Protein AF-A0A7S2EEP3-F1 (afdb_monomer_lite)

pLDDT: mean 74.34, std 22.09, range [25.89, 97.56]

Radius of gyration: 35.56 Å; chains: 1; bounding box: 100×50×82 Å

InterPro domains:
  IPR018965 Ubiquitin-activating enzyme E1, C-terminal [SM00985] (144-280)
  IPR019572 Ubiquitin-activating enzyme, SCCH domain [PF10585] (18-107)
  IPR035985 Ubiquitin-activating enzyme-like [SSF69572] (49-180)
  IPR038252 Ubiquitin-activating enzyme E1, C-terminal domain superfamily [G3DSA:3.10.290.60] (193-327)
  IPR042063 Ubiquitin-activating enzyme E1, SCCH domain [G3DSA:1.10.10.2660] (41-114)

Secondary structure (DSSP, 8-state):
---HHHHHHHHHTTS----------------------------HHHHHHHHHHHHHHHHHHTT-SS-------SS-TTS-HHHHHHHHHHHHHHHTTPPP--HHHHHHHHTTPPP--HHHHHHHHHHHHHHHHHHHTT--GGG--EEEEETTTTEEEEEPPPPPPPEE-GGG-EE-TT--EEEEPPS---B-TTS-B---BHHHHHHHHHHHHHTTS---EEEEEEETTEEEEEHHHHSS-HHHHTSBHHHHHHHHHHHTTHHHHHTT--------------------HHHHHHHHHHHH-SEEEEEEEEE-TTT--EEEPSPEEEE-

Sequence (328 aa):
KISVQDAVSALESNGSASSNGQEQLGSDENSDDPDNAAAADSTPNVLSEVMGRLNSAKKNCANHESLNVVEFEKDDESNGHVAFVSAASNLRALCYGIAPVDAMETRRVAGRIVPAMITTTAFVSALSCMELLKMLMGLPLRDHRNAFVNLALPFFAFTAPLPAEEMAGLNGQTYTLWDRIVVKEGKKGKTLDDGEVGGMTLKKFIKKVSRKAAGDGETPEISTVSYGPYMIYANFLHGDDDEILNRPVLDLVKEAITSGDDEMFELMGGDYGDEQGDDVGGAAAELTSEQIEEVNDLDRRSFLDLSVIVEDIETGEEFELPPVRLIK

Organism: NCBI:txid49249

Foldseek 3Di:
DCWVVNVVVVVVVVPDDDDDDDDDDDDDDDDDDDDDDDPDDPPPPVVVVVVVVVVVVVVVVVPDPDDDDDDDDLPDPRVCNLVVQLVVVQVVCVVVVHHRDDSVVSSCVVVVDDDDDVVVVVVVVVLVVVQVVCVVVVHDQQVDWDWDADVVVRDIDIDRDDDFDWFQAPPRDTDGLPDEAEDEWDPDQDQDPVRDRATDFQLNVQVVVQCSSQPVHDRFHWQFKAAVVFTQDGCVVCVPPPVRRGHHPLVSNLVSLQCVVVVVVVVPPDDDDDDDDDDDPDDDPDGDPVSVVVNVVSVVDQKGWMWIWTAGPVPRDIDTDHTYIYGD

Structure (mmCIF, N/CA/C/O backbone):
data_AF-A0A7S2EEP3-F1
#
_entry.id   AF-A0A7S2EEP3-F1
#
loop_
_atom_site.group_PDB
_atom_site.id
_atom_site.type_symbol
_atom_site.label_atom_id
_atom_site.label_alt_id
_atom_site.label_comp_id
_atom_site.label_asym_id
_atom_site.label_entity_id
_atom_site.label_seq_id
_atom_site.pdbx_PDB_ins_code
_atom_site.Cartn_x
_atom_site.Cartn_y
_atom_site.Cartn_z
_atom_site.occupancy
_atom_site.B_iso_or_equiv
_atom_site.auth_seq_id
_atom_site.auth_comp_id
_atom_site.auth_asym_id
_atom_site.auth_atom_id
_atom_site.pdbx_PDB_model_num
ATOM 1 N N . LYS A 1 1 ? 24.340 28.632 -17.096 1.00 36.84 1 LYS A N 1
ATOM 2 C CA . LYS A 1 1 ? 23.948 27.653 -18.136 1.00 36.84 1 LYS A CA 1
ATOM 3 C C . LYS A 1 1 ? 25.073 27.589 -19.158 1.00 36.84 1 LYS A C 1
ATOM 5 O O . LYS A 1 1 ? 25.099 28.415 -20.055 1.00 36.84 1 LYS A O 1
ATOM 10 N N . ILE A 1 2 ? 26.041 26.703 -18.942 1.00 36.41 2 ILE A N 1
ATOM 11 C CA . ILE A 1 2 ? 26.993 26.310 -19.986 1.00 36.41 2 ILE A CA 1
ATOM 12 C C . ILE A 1 2 ? 26.372 25.057 -20.589 1.00 36.41 2 ILE A C 1
ATOM 14 O O . ILE A 1 2 ? 26.011 24.149 -19.839 1.00 36.41 2 ILE A O 1
ATOM 18 N N . SER A 1 3 ? 26.111 25.073 -21.893 1.00 33.41 3 SER A N 1
ATOM 19 C CA . SER A 1 3 ? 25.502 23.933 -22.570 1.00 33.41 3 SER A CA 1
ATOM 20 C C . SER A 1 3 ? 26.518 22.796 -22.615 1.00 33.41 3 SER A C 1
ATOM 22 O O . SER A 1 3 ? 27.704 23.037 -22.828 1.00 33.41 3 SER A O 1
ATOM 24 N N . VAL A 1 4 ? 26.076 21.550 -22.446 1.00 45.91 4 VAL A N 1
ATOM 25 C CA . VAL A 1 4 ? 26.937 20.359 -22.586 1.00 45.91 4 VAL A CA 1
ATOM 26 C C . VAL A 1 4 ? 27.619 20.333 -23.969 1.00 45.91 4 VAL A C 1
ATOM 28 O O . VAL A 1 4 ? 28.747 19.859 -24.096 1.00 45.91 4 VAL A O 1
ATOM 31 N N . GLN A 1 5 ? 27.005 20.963 -24.978 1.00 37.47 5 GLN A N 1
ATOM 32 C CA . GLN A 1 5 ? 27.589 21.186 -26.305 1.00 37.47 5 GLN A CA 1
ATOM 33 C C . GLN A 1 5 ? 28.901 21.991 -26.279 1.00 37.47 5 GLN A C 1
ATOM 35 O O . GLN A 1 5 ? 29.809 21.714 -27.065 1.00 37.47 5 GLN A O 1
ATOM 40 N N . ASP A 1 6 ? 29.028 22.955 -25.363 1.00 38.12 6 ASP A N 1
ATOM 41 C CA . ASP A 1 6 ? 30.211 23.816 -25.252 1.00 38.12 6 ASP A CA 1
ATOM 42 C C . ASP A 1 6 ? 31.394 23.045 -24.643 1.00 38.12 6 ASP A C 1
ATOM 44 O O . ASP A 1 6 ? 32.549 23.272 -25.004 1.00 38.12 6 ASP A O 1
ATOM 48 N N . ALA A 1 7 ? 31.108 22.073 -23.768 1.00 42.12 7 ALA A N 1
ATOM 49 C CA . ALA A 1 7 ? 32.118 21.200 -23.175 1.00 42.12 7 ALA A CA 1
ATOM 50 C C . ALA A 1 7 ? 32.630 20.140 -24.167 1.00 42.12 7 ALA A C 1
ATOM 52 O O . ALA A 1 7 ? 33.825 19.850 -24.186 1.00 42.12 7 ALA A O 1
ATOM 53 N N . VAL A 1 8 ? 31.753 19.598 -25.023 1.00 46.50 8 VAL A N 1
ATOM 54 C CA . VAL A 1 8 ? 32.134 18.632 -26.072 1.00 46.50 8 VAL A CA 1
ATOM 55 C C . VAL A 1 8 ? 32.963 19.309 -27.170 1.00 46.50 8 VAL A C 1
ATOM 57 O O . VAL A 1 8 ? 33.997 18.782 -27.575 1.00 46.50 8 VAL A O 1
ATOM 60 N N . SER A 1 9 ? 32.594 20.530 -27.569 1.00 38.78 9 SER A N 1
ATOM 61 C CA . SER A 1 9 ? 33.329 21.298 -28.586 1.00 38.78 9 SER A CA 1
ATOM 62 C C . SER A 1 9 ? 34.760 21.651 -28.148 1.00 38.78 9 SER A C 1
ATOM 64 O O . SER A 1 9 ? 35.675 21.692 -28.969 1.00 38.78 9 SER A O 1
ATOM 66 N N . ALA A 1 10 ? 34.980 21.854 -26.844 1.00 41.28 10 ALA A N 1
ATOM 67 C CA . ALA A 1 10 ? 36.305 22.111 -26.276 1.00 41.28 10 ALA A CA 1
ATOM 68 C C . ALA A 1 10 ? 37.203 20.857 -26.209 1.00 41.28 10 ALA A C 1
ATOM 70 O O . ALA A 1 10 ? 38.427 20.972 -26.129 1.00 41.28 10 ALA A O 1
ATOM 71 N N . LEU A 1 11 ? 36.610 19.658 -26.237 1.00 40.84 11 LEU A N 1
ATOM 72 C CA . LEU A 1 11 ? 37.341 18.388 -26.275 1.00 40.84 11 LEU A CA 1
ATOM 73 C C . LEU A 1 11 ? 37.774 18.028 -27.703 1.00 40.84 11 LEU A C 1
ATOM 75 O O . LEU A 1 11 ? 38.893 17.555 -27.894 1.00 40.84 11 LEU A O 1
ATOM 79 N N . GLU A 1 12 ? 36.946 18.314 -28.710 1.00 39.66 12 GLU A N 1
ATOM 80 C CA . GLU A 1 12 ? 37.267 18.032 -30.117 1.00 39.66 12 GLU A CA 1
ATOM 81 C C . GLU A 1 12 ? 38.360 18.958 -30.680 1.00 39.66 12 GLU A C 1
ATOM 83 O O . GLU A 1 12 ? 39.189 18.518 -31.479 1.00 39.66 12 GLU A O 1
ATOM 88 N N . SER A 1 13 ? 38.455 20.209 -30.207 1.00 38.22 13 SER A N 1
ATOM 89 C CA . SER A 1 13 ? 39.483 21.160 -30.665 1.00 38.22 13 SER A CA 1
ATOM 90 C C . SER A 1 13 ? 40.917 20.799 -30.254 1.00 38.22 13 SER A C 1
ATOM 92 O O . SER A 1 13 ? 41.865 21.326 -30.831 1.00 38.22 13 SER A O 1
ATOM 94 N N . ASN A 1 14 ? 41.098 19.902 -29.278 1.00 39.97 14 ASN A N 1
ATOM 95 C CA . ASN A 1 14 ? 42.419 19.454 -28.819 1.00 39.97 14 ASN A CA 1
ATOM 96 C C . ASN A 1 14 ? 42.915 18.174 -29.518 1.00 39.97 14 ASN A C 1
ATOM 98 O O . ASN A 1 14 ? 44.052 17.765 -29.290 1.00 39.97 14 ASN A O 1
ATOM 102 N N . GLY A 1 15 ? 42.097 17.540 -30.369 1.00 32.62 15 GLY A N 1
ATOM 103 C CA . GLY A 1 15 ? 42.431 16.276 -31.040 1.00 32.62 15 GLY A CA 1
ATOM 104 C C . GLY A 1 15 ? 43.166 16.409 -32.380 1.00 32.62 15 GLY A C 1
ATOM 105 O O . GLY A 1 15 ? 43.566 15.402 -32.960 1.00 32.62 15 GLY A O 1
ATOM 106 N N . SER A 1 16 ? 43.357 17.623 -32.900 1.00 33.62 16 SER A N 1
ATOM 107 C CA . SER A 1 16 ? 43.871 17.853 -34.256 1.00 33.62 16 SER A CA 1
ATOM 108 C C . SER A 1 16 ? 45.272 18.472 -34.268 1.00 33.62 16 SER A C 1
ATOM 110 O O . SER A 1 16 ? 45.442 19.615 -34.687 1.00 33.62 16 SER A O 1
ATOM 112 N N . ALA A 1 17 ? 46.295 17.733 -33.831 1.00 30.25 17 ALA A N 1
ATOM 113 C CA . ALA A 1 17 ? 47.683 18.053 -34.172 1.00 30.25 17 ALA A CA 1
ATOM 114 C C . ALA A 1 17 ? 48.600 16.821 -34.085 1.00 30.25 17 ALA A C 1
ATOM 116 O O . ALA A 1 17 ? 49.075 16.463 -33.013 1.00 30.25 17 ALA A O 1
ATOM 117 N N . SER A 1 18 ? 48.883 16.240 -35.257 1.00 28.84 18 SER A N 1
ATOM 118 C CA . SER A 1 18 ? 50.165 15.644 -35.682 1.00 28.84 18 SER A CA 1
ATOM 119 C C . SER A 1 18 ? 50.034 14.227 -36.253 1.00 28.84 18 SER A C 1
ATOM 121 O O . SER A 1 18 ? 50.146 13.223 -35.555 1.00 28.84 18 SER A O 1
ATOM 123 N N . SER A 1 19 ? 49.862 14.155 -37.572 1.00 29.41 19 SER A N 1
ATOM 124 C CA . SER A 1 19 ? 50.231 12.992 -38.379 1.00 29.41 19 SER A CA 1
ATOM 125 C C . SER A 1 19 ? 50.941 13.494 -39.635 1.00 29.41 19 SER A C 1
ATOM 127 O O . SER A 1 19 ? 50.301 14.140 -40.462 1.00 29.41 19 SER A O 1
ATOM 129 N N . ASN A 1 20 ? 52.249 13.244 -39.756 1.00 28.77 20 ASN A N 1
ATOM 130 C CA . ASN A 1 20 ? 52.931 12.983 -41.032 1.00 28.77 20 ASN A CA 1
ATOM 131 C C . ASN A 1 20 ? 54.408 12.608 -40.814 1.00 28.77 20 ASN A C 1
ATOM 133 O O . ASN A 1 20 ? 55.163 13.379 -40.227 1.00 28.77 20 ASN A O 1
ATOM 137 N N . GLY A 1 21 ? 54.811 11.450 -41.352 1.00 27.72 21 GLY A N 1
ATOM 138 C CA . GLY A 1 21 ? 56.206 11.002 -41.450 1.00 27.72 21 GLY A CA 1
ATOM 139 C C . GLY A 1 21 ? 56.352 9.505 -41.773 1.00 27.72 21 GLY A C 1
ATOM 140 O O . GLY A 1 21 ? 56.471 8.699 -40.859 1.00 27.72 21 GLY A O 1
ATOM 141 N N . GLN A 1 22 ? 56.331 9.148 -43.066 1.00 27.80 22 GLN A N 1
ATOM 142 C CA . GLN A 1 22 ? 56.888 7.904 -43.657 1.00 27.80 22 GLN A CA 1
ATOM 143 C C . GLN A 1 22 ? 58.420 7.828 -43.371 1.00 27.80 22 GLN A C 1
ATOM 145 O O . GLN A 1 22 ? 59.006 8.874 -43.117 1.00 27.80 22 GLN A O 1
ATOM 150 N N . GLU A 1 23 ? 59.203 6.737 -43.414 1.00 27.55 23 GLU A N 1
ATOM 151 C CA . GLU A 1 23 ? 59.146 5.398 -44.029 1.00 27.55 23 GLU A CA 1
ATOM 152 C C . GLU A 1 23 ? 60.369 4.548 -43.550 1.00 27.55 23 GLU A C 1
ATOM 154 O O . GLU A 1 23 ? 61.329 5.115 -43.035 1.00 27.55 23 GLU A O 1
ATOM 159 N N . GLN A 1 24 ? 60.362 3.240 -43.875 1.00 26.75 24 GLN A N 1
ATOM 160 C CA . GLN A 1 24 ? 61.488 2.291 -44.108 1.00 26.75 24 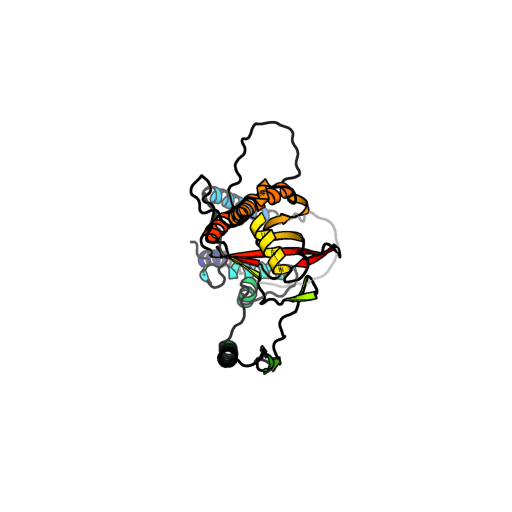GLN A CA 1
ATOM 161 C C . GLN A 1 24 ? 61.873 1.196 -43.081 1.00 26.75 24 GLN A C 1
ATOM 163 O O . GLN A 1 24 ? 62.138 1.428 -41.907 1.00 26.75 24 GLN A O 1
ATOM 168 N N . LEU A 1 25 ? 61.924 -0.030 -43.634 1.00 28.94 25 LEU A N 1
ATOM 169 C CA . LEU A 1 25 ? 62.315 -1.330 -43.073 1.00 28.94 25 LEU A CA 1
ATOM 170 C C . LEU A 1 25 ? 63.845 -1.516 -42.983 1.00 28.94 25 LEU A C 1
ATOM 172 O O . LEU A 1 25 ? 64.571 -1.056 -43.861 1.00 28.94 25 LEU A O 1
ATOM 176 N N . GLY A 1 26 ? 64.289 -2.365 -42.047 1.00 25.89 26 GLY A N 1
ATOM 177 C CA . GLY A 1 26 ? 65.579 -3.069 -42.089 1.00 25.89 26 GLY A CA 1
ATOM 178 C C . GLY A 1 26 ? 65.686 -4.138 -40.990 1.00 25.89 26 GLY A C 1
ATOM 179 O O . GLY A 1 26 ? 65.378 -3.854 -39.837 1.00 25.89 26 GLY A O 1
ATOM 180 N N . SER A 1 27 ? 66.061 -5.363 -41.364 1.00 29.64 27 SER A N 1
ATOM 181 C CA . SER A 1 27 ? 66.281 -6.543 -40.511 1.00 29.64 27 SER A CA 1
ATOM 182 C C . SER A 1 27 ? 67.705 -6.595 -39.936 1.00 29.64 27 SER A C 1
ATOM 184 O O . SER A 1 27 ? 68.611 -6.049 -40.559 1.00 29.64 27 SER A O 1
ATOM 186 N N . ASP A 1 28 ? 67.899 -7.252 -38.782 1.00 27.91 28 ASP A N 1
ATOM 187 C CA . ASP A 1 28 ? 68.876 -8.345 -38.546 1.00 27.91 28 ASP A CA 1
ATOM 188 C C . ASP A 1 28 ? 69.123 -8.617 -37.042 1.00 27.91 28 ASP A C 1
ATOM 190 O O . ASP A 1 28 ? 68.783 -7.822 -36.168 1.00 27.91 28 ASP A O 1
ATOM 194 N N . GLU A 1 29 ? 69.630 -9.820 -36.767 1.00 29.80 29 GLU A N 1
ATOM 195 C CA . GLU A 1 29 ? 69.597 -10.574 -35.510 1.00 29.80 29 GLU A CA 1
ATOM 196 C C . GLU A 1 29 ? 70.736 -10.277 -34.496 1.00 29.80 29 GLU A C 1
ATOM 198 O O . GLU A 1 29 ? 71.878 -10.036 -34.871 1.00 29.80 29 GLU A O 1
ATOM 203 N N . ASN A 1 30 ? 70.404 -10.520 -33.217 1.00 29.09 30 ASN A N 1
ATOM 204 C CA . ASN A 1 30 ? 71.187 -11.148 -32.129 1.00 29.09 30 ASN A CA 1
ATOM 205 C C . ASN A 1 30 ? 72.210 -10.390 -31.232 1.00 29.09 30 ASN A C 1
ATOM 207 O O . ASN A 1 30 ? 73.052 -9.617 -31.675 1.00 29.09 30 ASN A O 1
ATOM 211 N N . SER A 1 31 ? 72.168 -10.842 -29.963 1.00 31.66 31 SER A N 1
ATOM 212 C CA . SER A 1 31 ? 73.178 -10.933 -28.882 1.00 31.66 31 SER A CA 1
ATOM 213 C C . SER A 1 31 ? 73.494 -9.762 -27.918 1.00 31.66 31 SER A C 1
ATOM 215 O O . SER A 1 31 ? 73.957 -8.702 -28.322 1.00 31.66 31 SER A O 1
ATOM 217 N N . ASP A 1 32 ? 73.348 -10.122 -26.630 1.00 32.41 32 ASP A N 1
ATOM 218 C CA . ASP A 1 32 ? 74.1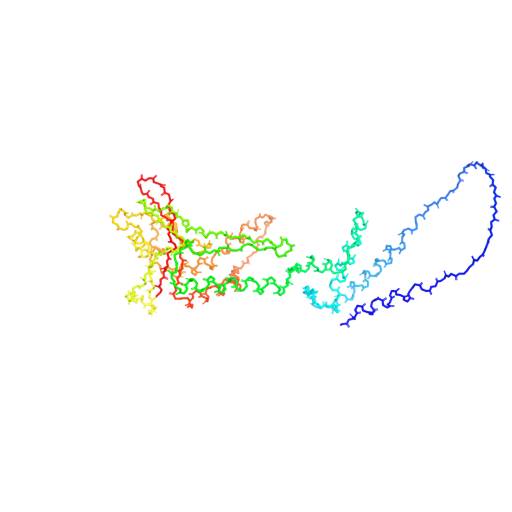36 -9.786 -25.425 1.00 32.41 32 ASP A CA 1
ATOM 219 C C . ASP A 1 32 ? 73.872 -8.480 -24.624 1.00 32.41 32 ASP A C 1
ATOM 221 O O . ASP A 1 32 ? 74.183 -7.369 -25.043 1.00 32.41 32 ASP A O 1
ATOM 225 N N . ASP A 1 33 ? 73.352 -8.675 -23.398 1.00 35.94 33 ASP A N 1
ATOM 226 C CA . ASP A 1 33 ? 73.348 -7.775 -22.215 1.00 35.94 33 ASP A CA 1
ATOM 227 C C . ASP A 1 33 ? 74.790 -7.399 -21.759 1.00 35.94 33 ASP A C 1
ATOM 229 O O . ASP A 1 33 ? 75.711 -8.128 -22.146 1.00 35.94 33 ASP A O 1
ATOM 233 N N . PRO A 1 34 ? 75.059 -6.389 -20.876 1.00 50.31 34 PRO A N 1
ATOM 234 C CA . PRO A 1 34 ? 74.168 -5.791 -19.858 1.00 50.31 34 PRO A CA 1
ATOM 235 C C . PRO A 1 34 ? 74.283 -4.250 -19.620 1.00 50.31 34 PRO A C 1
ATOM 237 O O . PRO A 1 34 ? 75.168 -3.563 -20.125 1.00 50.31 34 PRO A O 1
ATOM 240 N N . ASP A 1 35 ? 73.401 -3.752 -18.740 1.00 36.50 35 ASP A N 1
ATOM 241 C CA . ASP A 1 35 ? 73.495 -2.546 -17.889 1.00 36.50 35 ASP A CA 1
ATOM 242 C C . ASP A 1 35 ? 73.649 -1.151 -18.536 1.00 36.50 35 ASP A C 1
ATOM 244 O O . ASP A 1 35 ? 74.761 -0.678 -18.763 1.00 36.50 35 ASP A O 1
ATOM 248 N N . ASN A 1 36 ? 72.544 -0.382 -18.610 1.00 31.58 36 ASN A N 1
ATOM 249 C CA . ASN A 1 36 ? 72.567 1.035 -18.202 1.00 31.58 36 ASN A CA 1
ATOM 250 C C . ASN A 1 36 ? 71.170 1.655 -17.951 1.00 31.58 36 ASN A C 1
ATOM 252 O O . ASN A 1 36 ? 70.333 1.727 -18.843 1.00 31.58 36 ASN A O 1
ATOM 256 N N . ALA A 1 37 ? 71.002 2.178 -16.735 1.00 32.34 37 ALA A N 1
ATOM 257 C CA . ALA A 1 37 ? 70.259 3.379 -16.337 1.00 32.34 37 ALA A CA 1
ATOM 258 C C . ALA A 1 37 ? 68.798 3.642 -16.792 1.00 32.34 37 ALA A C 1
ATOM 260 O O . ALA A 1 37 ? 68.502 3.998 -17.926 1.00 32.34 37 ALA A O 1
ATOM 261 N N . ALA A 1 38 ? 67.950 3.749 -15.759 1.00 33.75 38 ALA A N 1
ATOM 262 C CA . ALA A 1 38 ? 66.911 4.775 -15.597 1.00 33.75 38 ALA A CA 1
ATOM 263 C C . ALA A 1 38 ? 65.654 4.697 -16.487 1.00 33.75 38 ALA A C 1
ATOM 265 O O . ALA A 1 38 ? 65.352 5.605 -17.257 1.00 33.75 38 ALA A O 1
ATOM 266 N N . ALA A 1 39 ? 64.806 3.699 -16.228 1.00 37.03 39 ALA A N 1
ATOM 267 C CA . ALA A 1 39 ? 63.368 3.820 -16.470 1.00 37.03 39 ALA A CA 1
ATOM 268 C C . ALA A 1 39 ? 62.720 4.655 -15.342 1.00 37.03 39 ALA A C 1
ATOM 270 O O . ALA A 1 39 ? 62.083 4.127 -14.433 1.00 37.03 39 ALA A O 1
ATOM 271 N N . ALA A 1 40 ? 62.946 5.971 -15.365 1.00 36.47 40 ALA A N 1
ATOM 272 C CA . ALA A 1 40 ? 62.256 6.917 -14.494 1.00 36.47 40 ALA A CA 1
ATOM 273 C C . ALA A 1 40 ? 60.884 7.259 -15.097 1.00 36.47 40 ALA A C 1
ATOM 275 O O . ALA A 1 40 ? 60.764 8.077 -16.004 1.00 36.47 40 ALA A O 1
ATOM 276 N N . ASP A 1 41 ? 59.876 6.542 -14.612 1.00 47.66 41 ASP A N 1
ATOM 277 C CA . ASP A 1 41 ? 58.556 7.048 -14.232 1.00 47.66 41 ASP A CA 1
ATOM 278 C C . ASP A 1 41 ? 58.093 8.366 -14.900 1.00 47.66 41 ASP A C 1
ATOM 280 O O . ASP A 1 41 ? 58.367 9.473 -14.435 1.00 47.66 41 ASP A O 1
ATOM 284 N N . SER A 1 42 ? 57.341 8.242 -15.997 1.00 50.06 42 SER A N 1
ATOM 285 C CA . SER A 1 42 ? 56.669 9.352 -16.693 1.00 50.06 42 SER A CA 1
ATOM 286 C C . SER A 1 42 ? 55.205 9.531 -16.256 1.00 50.06 42 SER A C 1
ATOM 288 O O . SER A 1 42 ? 54.383 10.071 -16.995 1.00 50.06 42 SER A O 1
ATOM 290 N N . THR A 1 43 ? 54.872 9.157 -15.015 1.00 56.66 43 THR A N 1
ATOM 291 C CA . THR A 1 43 ? 53.570 9.447 -14.389 1.00 56.66 43 THR A CA 1
ATOM 292 C C . THR A 1 43 ? 53.423 10.778 -13.605 1.00 56.66 43 THR A C 1
ATOM 294 O O . THR A 1 43 ? 52.307 11.045 -13.148 1.00 56.66 43 THR A O 1
ATOM 297 N N . PRO A 1 44 ? 54.412 11.700 -13.470 1.00 55.09 44 PRO A N 1
ATOM 298 C CA . PRO A 1 44 ? 54.221 12.903 -12.647 1.00 55.09 44 PRO A CA 1
ATOM 299 C C . PRO A 1 44 ? 53.424 14.026 -13.341 1.00 55.09 44 PRO A C 1
ATOM 301 O O . PRO A 1 44 ? 53.018 14.992 -12.689 1.00 55.09 44 PRO A O 1
ATOM 304 N N . ASN A 1 45 ? 53.170 13.928 -14.652 1.00 65.19 45 ASN A N 1
ATOM 305 C CA . ASN A 1 45 ? 52.590 15.042 -15.415 1.00 65.19 45 ASN A CA 1
ATOM 306 C C . ASN A 1 45 ? 51.052 15.072 -15.371 1.00 65.19 45 ASN A C 1
ATOM 308 O O . ASN A 1 45 ? 50.451 16.133 -15.238 1.00 65.19 45 ASN A O 1
ATOM 312 N N . VAL A 1 46 ? 50.397 13.907 -15.381 1.00 74.50 46 VAL A N 1
ATOM 313 C CA . VAL A 1 46 ? 48.925 13.838 -15.318 1.00 74.50 46 VAL A CA 1
ATOM 314 C C . VAL A 1 46 ? 48.427 14.245 -13.931 1.00 74.50 46 VAL A C 1
ATOM 316 O O . VAL A 1 46 ? 47.454 14.983 -13.801 1.00 74.50 46 VAL A O 1
ATOM 319 N N . LEU A 1 47 ? 49.120 13.807 -12.877 1.00 76.69 47 LEU A N 1
ATOM 320 C CA . LEU A 1 47 ? 48.709 14.063 -11.497 1.00 76.69 47 LEU A CA 1
ATOM 321 C C . LEU A 1 47 ? 48.890 15.538 -11.111 1.00 76.69 47 LEU A C 1
ATOM 323 O O . LEU A 1 47 ? 48.018 16.114 -10.459 1.00 76.69 47 LEU A O 1
ATOM 327 N N . SER A 1 48 ? 49.975 16.173 -11.564 1.00 80.50 48 SER A N 1
ATOM 328 C CA . SER A 1 48 ? 50.199 17.610 -11.364 1.00 80.50 48 SER A CA 1
ATOM 329 C C . SER A 1 48 ? 49.223 18.471 -12.173 1.00 80.50 48 SER A C 1
ATOM 331 O O . SER A 1 48 ? 48.722 19.469 -11.652 1.00 80.50 48 SER A O 1
ATOM 333 N N . GLU A 1 49 ? 48.861 18.058 -13.390 1.00 80.44 49 GLU A N 1
ATOM 334 C CA . GLU A 1 49 ? 47.845 18.739 -14.194 1.00 80.44 49 GLU A CA 1
ATOM 335 C C . GLU A 1 49 ? 46.441 18.630 -13.576 1.00 80.44 49 GLU A C 1
ATOM 337 O O . GLU A 1 49 ? 45.736 19.635 -13.444 1.00 80.44 49 GLU A O 1
ATOM 342 N N . VAL A 1 50 ? 46.045 17.437 -13.120 1.00 80.38 50 VAL A N 1
ATOM 343 C CA . VAL A 1 50 ? 44.761 17.214 -12.434 1.00 80.38 50 VAL A CA 1
ATOM 344 C C . VAL A 1 50 ? 44.697 18.008 -11.128 1.00 80.38 50 VAL A C 1
ATOM 346 O O . VAL A 1 50 ? 43.696 18.678 -10.868 1.00 80.38 50 VAL A O 1
ATOM 349 N N . MET A 1 51 ? 45.779 18.021 -10.344 1.00 80.00 51 MET A N 1
ATOM 350 C CA . MET A 1 51 ? 45.894 18.854 -9.141 1.00 80.00 51 MET A CA 1
ATOM 351 C C . MET A 1 51 ? 45.799 20.350 -9.464 1.00 80.00 51 MET A C 1
ATOM 353 O O . MET A 1 51 ? 45.162 21.101 -8.724 1.00 80.00 51 MET A O 1
ATOM 357 N N . GLY A 1 52 ? 46.382 20.800 -10.578 1.00 84.88 52 GLY A N 1
ATOM 358 C CA . GLY A 1 52 ? 46.255 22.178 -11.055 1.00 84.88 52 GLY A CA 1
ATOM 359 C C . GLY A 1 52 ? 44.806 22.560 -11.366 1.00 84.88 52 GLY A C 1
ATOM 360 O O . GLY A 1 52 ? 44.338 23.615 -10.932 1.00 84.88 52 GLY A O 1
ATOM 361 N N . ARG A 1 53 ? 44.070 21.673 -12.048 1.00 82.38 53 ARG A N 1
ATOM 362 C CA . ARG A 1 53 ? 42.650 21.860 -12.396 1.00 82.38 53 ARG A CA 1
ATOM 363 C C . ARG A 1 53 ? 41.718 21.790 -11.177 1.00 82.38 53 ARG A C 1
ATOM 365 O O . ARG A 1 53 ? 40.759 22.551 -11.092 1.00 82.38 53 ARG A O 1
ATOM 372 N N . LEU A 1 54 ? 42.011 20.929 -10.202 1.00 76.94 54 LEU A N 1
ATOM 373 C CA . LEU A 1 54 ? 41.258 20.847 -8.943 1.00 76.94 54 LEU A CA 1
ATOM 374 C C . LEU A 1 54 ? 41.439 22.102 -8.085 1.00 76.94 54 LEU A C 1
ATOM 376 O O . LEU A 1 54 ? 40.474 22.639 -7.542 1.00 76.94 54 LEU A O 1
ATOM 380 N N . ASN A 1 55 ? 42.669 22.609 -7.991 1.00 80.94 55 ASN A N 1
ATOM 381 C CA . ASN A 1 55 ? 42.961 23.811 -7.215 1.00 80.94 55 ASN A CA 1
ATOM 382 C C . ASN A 1 55 ? 42.366 25.079 -7.843 1.00 80.94 55 ASN A C 1
ATOM 384 O O . ASN A 1 55 ? 41.967 25.989 -7.112 1.00 80.94 55 ASN A O 1
ATOM 388 N N . SER A 1 56 ? 42.270 25.154 -9.174 1.00 76.62 56 SER A N 1
ATOM 389 C CA . SER A 1 56 ? 41.554 26.243 -9.846 1.00 76.62 56 SER A CA 1
ATOM 390 C C . SER A 1 56 ? 40.036 26.129 -9.666 1.00 76.62 56 SER A C 1
ATOM 392 O O . SER A 1 56 ? 39.394 27.136 -9.372 1.00 76.62 56 SER A O 1
ATOM 394 N N . ALA A 1 57 ? 39.467 24.919 -9.717 1.00 73.38 57 ALA A N 1
ATOM 395 C CA . ALA A 1 57 ? 38.053 24.688 -9.410 1.00 73.38 57 ALA A CA 1
ATOM 396 C C . ALA A 1 57 ? 37.700 25.084 -7.964 1.00 73.38 57 ALA A C 1
ATOM 398 O O . ALA A 1 57 ? 36.723 25.797 -7.751 1.00 73.38 57 ALA A O 1
ATOM 399 N N . LYS A 1 58 ? 38.542 24.738 -6.977 1.00 72.44 58 LYS A N 1
ATOM 400 C CA . LYS A 1 58 ? 38.362 25.126 -5.564 1.00 72.44 58 LYS A CA 1
ATOM 401 C C . LYS A 1 58 ? 38.282 26.644 -5.372 1.00 72.44 58 LYS A C 1
ATOM 403 O O . LYS A 1 58 ? 37.455 27.120 -4.600 1.00 72.44 58 LYS A O 1
ATOM 408 N N . LYS A 1 59 ? 39.119 27.408 -6.083 1.00 71.81 59 LYS A N 1
ATOM 409 C CA . LYS A 1 59 ? 39.092 28.881 -6.046 1.00 71.81 59 LYS A CA 1
ATOM 410 C C . LYS A 1 59 ? 37.823 29.457 -6.679 1.00 71.81 59 LYS A C 1
ATOM 412 O O . LYS A 1 59 ? 37.321 30.463 -6.196 1.00 71.81 59 LYS A O 1
ATOM 417 N N . ASN A 1 60 ? 37.292 28.810 -7.715 1.00 65.06 60 ASN A N 1
ATOM 418 C CA . ASN A 1 60 ? 36.071 29.246 -8.397 1.00 65.06 60 ASN A CA 1
ATOM 419 C C . ASN A 1 60 ? 34.794 28.886 -7.616 1.00 65.06 60 ASN A C 1
ATOM 421 O O . ASN A 1 60 ? 33.827 29.642 -7.657 1.00 65.06 60 ASN A O 1
ATOM 425 N N . CYS A 1 61 ? 34.799 27.783 -6.859 1.00 59.25 61 CYS A N 1
ATOM 426 C CA . CYS A 1 61 ? 33.682 27.394 -5.991 1.00 59.25 61 CYS A CA 1
ATOM 427 C C . CYS A 1 61 ? 33.565 28.260 -4.725 1.00 59.25 61 CYS A C 1
ATOM 429 O O . CYS A 1 61 ? 32.487 28.330 -4.148 1.00 59.25 61 CYS A O 1
ATOM 431 N N . ALA A 1 62 ? 34.636 28.949 -4.310 1.00 63.03 62 ALA A N 1
ATOM 432 C CA . ALA A 1 62 ? 34.625 29.836 -3.141 1.00 63.03 62 ALA A CA 1
ATOM 433 C C . ALA A 1 62 ? 33.730 31.084 -3.311 1.00 63.03 62 ALA A C 1
ATOM 435 O O . ALA A 1 62 ? 33.396 31.724 -2.321 1.00 63.03 62 ALA A O 1
ATOM 436 N N . ASN A 1 63 ? 33.330 31.413 -4.547 1.00 61.81 63 ASN A N 1
ATOM 437 C CA . ASN A 1 63 ? 32.473 32.560 -4.868 1.00 61.81 63 ASN A CA 1
ATOM 438 C C . ASN A 1 63 ? 30.993 32.181 -5.097 1.00 61.81 63 ASN A C 1
ATOM 440 O O . ASN A 1 63 ? 30.204 33.038 -5.489 1.00 61.81 63 ASN A O 1
ATOM 444 N N . HIS A 1 64 ? 30.610 30.914 -4.901 1.00 59.44 64 HIS A N 1
ATOM 445 C CA . HIS A 1 64 ? 29.221 30.456 -4.997 1.00 59.44 64 HIS A CA 1
ATOM 446 C C . HIS A 1 64 ? 28.684 30.152 -3.591 1.00 59.44 64 HIS A C 1
ATOM 448 O O . HIS A 1 64 ? 28.978 29.105 -3.026 1.00 59.44 64 HIS A O 1
ATOM 454 N N . GLU A 1 65 ? 27.885 31.069 -3.036 1.00 64.06 65 GLU A N 1
ATOM 455 C CA . GLU A 1 65 ? 27.303 30.957 -1.683 1.00 64.06 65 GLU A CA 1
ATOM 456 C C . GLU A 1 65 ? 26.244 29.845 -1.552 1.00 64.06 65 GLU A C 1
ATOM 458 O O . GLU A 1 65 ? 25.859 29.484 -0.446 1.00 64.06 65 GLU A O 1
ATOM 463 N N . SER A 1 66 ? 25.785 29.265 -2.665 1.00 70.69 66 SER A N 1
ATOM 464 C CA . SER A 1 66 ? 24.871 28.120 -2.662 1.00 70.69 66 SER A CA 1
ATOM 465 C C . SER A 1 66 ? 25.180 27.157 -3.808 1.00 70.69 66 SER A C 1
ATOM 467 O O . SER A 1 66 ? 25.375 27.556 -4.961 1.00 70.69 66 SER A O 1
ATOM 469 N N . LEU A 1 67 ? 25.240 25.866 -3.480 1.00 79.94 67 LEU A N 1
ATOM 470 C CA . LEU A 1 67 ? 25.251 24.790 -4.463 1.00 79.94 67 LEU A CA 1
ATOM 471 C C . LEU A 1 67 ? 23.824 24.589 -4.967 1.00 79.94 67 LEU A C 1
ATOM 473 O O . LEU A 1 67 ? 22.895 24.479 -4.172 1.00 79.94 67 LEU A O 1
ATOM 477 N N . ASN A 1 68 ? 23.654 24.521 -6.286 1.00 80.31 68 ASN A N 1
ATOM 478 C CA . ASN A 1 68 ? 22.374 24.129 -6.855 1.00 80.31 68 ASN A CA 1
ATOM 479 C C . ASN A 1 68 ? 22.285 22.601 -6.855 1.00 80.31 68 ASN A C 1
ATOM 481 O O . ASN A 1 68 ? 23.072 21.941 -7.540 1.00 80.31 68 ASN A O 1
ATOM 485 N N . VAL A 1 69 ? 21.354 22.053 -6.078 1.00 86.94 69 VAL A N 1
ATOM 486 C CA . VAL A 1 69 ? 21.077 20.617 -6.079 1.00 86.94 69 VAL A CA 1
ATOM 487 C C . VAL A 1 69 ? 20.496 20.256 -7.441 1.00 86.94 69 VAL A C 1
ATOM 489 O O . VAL A 1 69 ? 19.493 20.814 -7.878 1.00 86.94 69 VAL A O 1
ATOM 492 N N . VAL A 1 70 ? 21.164 19.343 -8.142 1.00 88.06 70 VAL A N 1
ATOM 493 C CA . VAL A 1 70 ? 20.670 18.831 -9.419 1.00 88.06 70 VAL A CA 1
ATOM 494 C C . VAL A 1 70 ? 19.626 17.763 -9.128 1.00 88.06 70 VAL A C 1
ATOM 496 O O . VAL A 1 70 ? 19.954 16.695 -8.613 1.00 88.06 70 VAL A O 1
ATOM 499 N N . GLU A 1 71 ? 18.376 18.042 -9.481 1.00 89.50 71 GLU A N 1
ATOM 500 C CA . GLU A 1 71 ? 17.312 17.042 -9.477 1.00 89.50 71 GLU A CA 1
ATOM 501 C C . GLU A 1 71 ? 17.383 16.204 -10.753 1.00 89.50 71 GLU A C 1
ATOM 503 O O . GLU A 1 71 ? 17.442 16.723 -11.871 1.00 89.50 71 GLU A O 1
ATOM 508 N N . PHE A 1 72 ? 17.407 14.884 -10.591 1.00 90.25 72 PHE A N 1
ATOM 509 C CA . PHE A 1 72 ? 17.527 13.971 -11.717 1.00 90.25 72 PHE A CA 1
ATOM 510 C C . PHE A 1 72 ? 16.242 13.949 -12.556 1.00 90.25 72 PHE A C 1
ATOM 512 O O . PHE A 1 72 ? 15.272 13.283 -12.211 1.00 90.25 72 PHE A O 1
ATOM 519 N N . GLU A 1 73 ? 16.277 14.627 -13.702 1.00 91.56 73 GLU A N 1
ATOM 520 C CA . GLU A 1 73 ? 15.280 14.485 -14.766 1.00 91.56 73 GLU A CA 1
ATOM 521 C C . GLU A 1 73 ? 15.800 13.576 -15.894 1.00 91.56 73 GLU A C 1
ATOM 523 O O . GLU A 1 73 ? 16.853 13.836 -16.482 1.00 91.56 73 GLU A O 1
ATOM 528 N N . LYS A 1 74 ? 15.056 12.505 -16.184 1.00 87.88 74 LYS A N 1
ATOM 529 C CA . LYS A 1 74 ? 15.390 11.446 -17.155 1.00 87.88 74 LYS A CA 1
ATOM 530 C C . LYS A 1 74 ? 14.813 11.701 -18.552 1.00 87.88 74 LYS A C 1
ATOM 532 O O . LYS A 1 74 ? 15.304 11.104 -19.511 1.00 87.88 74 LYS A O 1
ATOM 537 N N . ASP A 1 75 ? 13.773 12.532 -18.645 1.00 88.50 75 ASP A N 1
ATOM 538 C CA . ASP A 1 75 ? 13.011 12.787 -19.873 1.00 88.50 75 ASP A CA 1
ATOM 539 C C . ASP A 1 75 ? 13.503 14.039 -20.632 1.00 88.50 75 ASP A C 1
ATOM 541 O O . ASP A 1 75 ? 13.136 14.251 -21.787 1.00 88.50 75 ASP A O 1
ATOM 545 N N . ASP A 1 76 ? 14.385 14.840 -20.022 1.00 89.88 76 ASP A N 1
ATOM 546 C CA . ASP A 1 76 ? 15.042 15.991 -20.652 1.00 89.88 76 ASP A CA 1
ATOM 547 C C . ASP A 1 76 ? 16.448 15.619 -21.150 1.00 89.88 76 ASP A C 1
ATOM 549 O O . ASP A 1 76 ? 17.371 15.377 -20.377 1.00 89.88 76 ASP A O 1
ATOM 553 N N . GLU A 1 77 ? 16.626 15.590 -22.470 1.00 84.38 77 GLU A N 1
ATOM 554 C CA . GLU A 1 77 ? 17.908 15.256 -23.104 1.00 84.38 77 GLU A CA 1
ATOM 555 C C . GLU A 1 77 ? 18.920 16.415 -23.066 1.00 84.38 77 GLU A C 1
ATOM 557 O O . GLU A 1 77 ? 20.113 16.199 -23.280 1.00 84.38 77 GLU A O 1
ATOM 562 N N . SER A 1 78 ? 18.474 17.640 -22.766 1.00 88.44 78 SER A N 1
ATOM 563 C CA . SER A 1 78 ? 19.313 18.846 -22.785 1.00 88.44 78 SER A CA 1
ATOM 564 C C . SER A 1 78 ? 20.110 19.070 -21.495 1.00 88.44 78 SER A C 1
ATOM 566 O O . SER A 1 78 ? 21.108 19.795 -21.505 1.00 88.44 78 SER A O 1
ATOM 568 N N . ASN A 1 79 ? 19.712 18.425 -20.393 1.00 90.00 79 ASN A N 1
ATOM 569 C CA . ASN A 1 79 ? 20.361 18.555 -19.085 1.00 90.00 79 ASN A CA 1
ATOM 570 C C . ASN A 1 79 ? 21.635 17.693 -18.935 1.00 90.00 79 ASN A C 1
ATOM 572 O O . ASN A 1 79 ? 22.433 17.909 -18.025 1.00 90.00 79 ASN A O 1
ATOM 576 N N . GLY A 1 80 ? 21.844 16.718 -19.829 1.00 88.94 80 GLY A N 1
ATOM 577 C CA . GLY A 1 80 ? 22.997 15.816 -19.806 1.00 88.94 80 GLY A CA 1
ATOM 578 C C . GLY A 1 80 ? 23.015 14.784 -18.668 1.00 88.94 80 GLY A C 1
ATOM 579 O O . GLY A 1 80 ? 24.012 14.078 -18.528 1.00 88.94 80 GLY A O 1
ATOM 580 N N . HIS A 1 81 ? 21.947 14.636 -17.877 1.00 93.25 81 HIS A N 1
ATOM 581 C CA . HIS A 1 81 ? 21.893 13.714 -16.735 1.00 93.25 81 HIS A CA 1
ATOM 582 C C . HIS A 1 81 ? 22.063 12.257 -17.175 1.00 93.25 81 HIS A C 1
ATOM 584 O O . HIS A 1 81 ? 22.940 11.544 -16.685 1.00 93.25 81 HIS A O 1
ATOM 590 N N . VAL A 1 82 ? 21.267 11.817 -18.155 1.00 91.94 82 VAL A N 1
ATOM 591 C CA . VAL A 1 82 ? 21.348 10.450 -18.700 1.00 91.94 82 VAL A CA 1
ATOM 592 C C . VAL A 1 82 ? 22.697 10.213 -19.382 1.00 91.94 82 VAL A C 1
ATOM 594 O O . VAL A 1 82 ? 23.274 9.137 -19.240 1.00 91.94 82 VAL A O 1
ATOM 597 N N . ALA A 1 83 ? 23.228 11.221 -20.080 1.00 91.94 83 ALA A N 1
ATOM 598 C CA . ALA A 1 83 ? 24.529 11.135 -20.740 1.00 91.94 83 ALA A CA 1
ATOM 599 C C . ALA A 1 83 ? 25.663 10.932 -19.723 1.00 91.94 83 ALA A C 1
ATOM 601 O O . ALA A 1 83 ? 26.514 10.064 -19.920 1.00 91.94 83 ALA A O 1
ATOM 602 N N . PHE A 1 84 ? 25.633 11.667 -18.607 1.00 93.88 84 PHE A N 1
ATOM 603 C CA . PHE A 1 84 ? 26.586 11.502 -17.513 1.00 93.88 84 PHE A CA 1
ATOM 604 C C . PHE A 1 84 ? 26.512 10.099 -16.899 1.00 93.88 84 PHE A C 1
ATOM 606 O O . PHE A 1 84 ? 27.535 9.424 -16.789 1.00 93.88 84 PHE A O 1
ATOM 613 N N . VAL A 1 85 ? 25.307 9.627 -16.557 1.00 94.31 85 VAL A N 1
ATOM 614 C CA . VAL A 1 85 ? 25.109 8.289 -15.972 1.00 94.31 85 VAL A CA 1
ATOM 615 C C . VAL A 1 85 ? 25.555 7.190 -16.938 1.00 94.31 85 VAL A C 1
ATOM 617 O O . VAL A 1 85 ? 26.231 6.251 -16.520 1.00 94.31 85 VAL A O 1
ATOM 620 N N . SER A 1 86 ? 25.237 7.315 -18.229 1.00 94.50 86 SER A N 1
ATOM 621 C CA . SER A 1 86 ? 25.623 6.340 -19.256 1.00 94.50 86 SER A CA 1
ATOM 622 C C . SER A 1 86 ? 27.137 6.286 -19.443 1.00 94.50 86 SER A C 1
ATOM 624 O O . SER A 1 86 ? 27.720 5.204 -19.398 1.00 94.50 86 SER A O 1
ATOM 626 N N . ALA A 1 87 ? 27.803 7.439 -19.559 1.00 94.81 87 ALA A N 1
ATOM 627 C CA . ALA A 1 87 ? 29.256 7.494 -19.683 1.00 94.81 87 ALA A CA 1
ATOM 628 C C . ALA A 1 87 ? 29.957 6.931 -18.436 1.00 94.81 87 ALA A C 1
ATOM 630 O O . ALA A 1 87 ? 30.843 6.085 -18.557 1.00 94.81 87 ALA A O 1
ATOM 631 N N . ALA A 1 88 ? 29.534 7.344 -17.237 1.00 95.50 88 ALA A N 1
ATOM 632 C CA . ALA A 1 88 ? 30.110 6.866 -15.982 1.00 95.50 88 ALA A CA 1
ATOM 633 C C . ALA A 1 88 ? 29.906 5.352 -15.789 1.00 95.50 88 ALA A C 1
ATOM 635 O O . ALA A 1 88 ? 30.839 4.643 -15.406 1.00 95.50 88 ALA A O 1
ATOM 636 N N . SER A 1 89 ? 28.705 4.847 -16.093 1.00 96.12 89 SER A N 1
ATOM 637 C CA . SER A 1 89 ? 28.382 3.420 -16.024 1.00 96.12 89 SER A CA 1
ATOM 638 C C . SER A 1 89 ? 29.215 2.607 -17.013 1.00 96.12 89 SER A C 1
ATOM 640 O O . SER A 1 89 ? 29.830 1.620 -16.616 1.00 96.12 89 SER A O 1
ATOM 642 N N . ASN A 1 90 ? 29.326 3.059 -18.264 1.00 95.94 90 ASN A N 1
ATOM 643 C CA . ASN A 1 90 ? 30.089 2.366 -19.301 1.00 95.94 90 ASN A CA 1
ATOM 644 C C . ASN A 1 90 ? 31.597 2.364 -19.022 1.00 95.94 90 ASN A C 1
ATOM 646 O O . ASN A 1 90 ? 32.240 1.330 -19.188 1.00 95.94 90 ASN A O 1
ATOM 650 N N . LEU A 1 91 ? 32.167 3.472 -18.535 1.00 96.25 91 LEU A N 1
ATOM 651 C CA . LEU A 1 91 ? 33.574 3.505 -18.115 1.00 96.25 91 LEU A CA 1
ATOM 652 C C . LEU A 1 91 ? 33.834 2.510 -16.982 1.00 96.25 91 LEU A C 1
ATOM 654 O O . LEU A 1 91 ? 34.811 1.764 -17.023 1.00 96.25 91 LEU A O 1
ATOM 658 N N . ARG A 1 92 ? 32.929 2.442 -15.998 1.00 96.94 92 ARG A N 1
ATOM 659 C CA . ARG A 1 92 ? 33.017 1.447 -14.928 1.00 96.94 92 ARG A CA 1
ATOM 660 C C . ARG A 1 92 ? 32.856 0.024 -15.465 1.00 96.94 92 ARG A C 1
ATOM 662 O O . ARG A 1 92 ? 33.599 -0.851 -15.039 1.00 96.94 92 ARG A O 1
ATOM 669 N N . ALA A 1 93 ? 31.930 -0.213 -16.391 1.00 96.44 93 ALA A N 1
ATOM 670 C CA . ALA A 1 93 ? 31.705 -1.519 -17.005 1.00 96.44 93 ALA A CA 1
ATOM 671 C C . ALA A 1 93 ? 32.976 -2.039 -17.697 1.00 96.44 93 ALA A C 1
ATOM 673 O O . ALA A 1 93 ? 33.379 -3.177 -17.455 1.00 96.44 93 ALA A O 1
ATOM 674 N N . LEU A 1 94 ? 33.671 -1.174 -18.446 1.00 96.19 94 LEU A N 1
ATOM 675 C CA . LEU A 1 94 ? 34.942 -1.504 -19.095 1.00 96.19 94 LEU A CA 1
ATOM 676 C C . LEU A 1 94 ? 36.024 -1.930 -18.092 1.00 96.19 94 LEU A C 1
ATOM 678 O O . LEU A 1 94 ? 36.735 -2.898 -18.355 1.00 96.19 94 LEU A O 1
ATOM 682 N N . CYS A 1 95 ? 36.108 -1.285 -16.922 1.00 96.81 95 CYS A N 1
ATOM 683 C CA . CYS A 1 95 ? 37.058 -1.673 -15.870 1.00 96.81 95 CYS A CA 1
ATOM 684 C C . CYS A 1 95 ? 36.841 -3.103 -15.342 1.00 96.81 95 CYS A C 1
ATOM 686 O O . CYS A 1 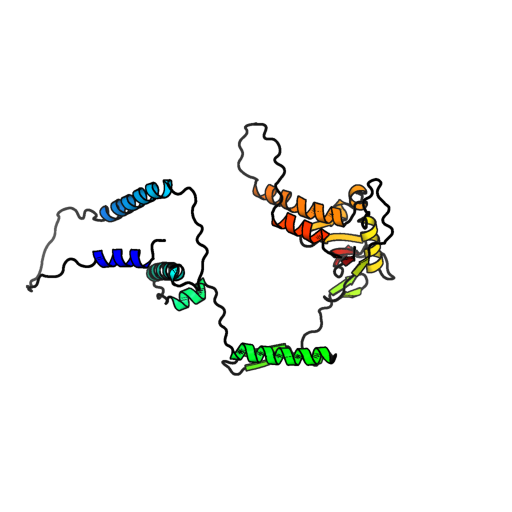95 ? 37.789 -3.721 -14.865 1.00 96.81 95 CYS A O 1
ATOM 688 N N . TYR A 1 96 ? 35.615 -3.630 -15.417 1.00 97.12 96 TYR A N 1
ATOM 689 C CA . TYR A 1 96 ? 35.259 -4.973 -14.941 1.00 97.12 96 TYR A CA 1
ATOM 690 C C . TYR A 1 96 ? 35.005 -5.978 -16.078 1.00 97.12 96 TYR A C 1
ATOM 692 O O . TYR A 1 96 ? 34.536 -7.084 -15.817 1.00 97.12 96 TYR A O 1
ATOM 700 N N . GLY A 1 97 ? 35.287 -5.617 -17.336 1.00 94.94 97 GLY A N 1
ATOM 701 C CA . GLY A 1 97 ? 35.017 -6.480 -18.493 1.00 94.94 97 GLY A CA 1
ATOM 702 C C . GLY A 1 97 ? 33.525 -6.712 -18.775 1.00 94.94 97 GLY A C 1
ATOM 703 O O . GLY A 1 97 ? 33.166 -7.699 -19.414 1.00 94.94 97 GLY A O 1
ATOM 704 N N . ILE A 1 98 ? 32.651 -5.826 -18.293 1.00 96.62 98 ILE A N 1
ATOM 705 C CA . ILE A 1 98 ? 31.208 -5.840 -18.563 1.00 96.62 98 ILE A CA 1
ATOM 706 C C . ILE A 1 98 ? 30.956 -5.088 -19.877 1.00 96.62 98 ILE A C 1
ATOM 708 O O . ILE A 1 98 ? 31.553 -4.039 -20.126 1.00 96.62 98 ILE A O 1
ATOM 712 N N . ALA A 1 99 ? 30.071 -5.615 -20.728 1.00 95.88 99 ALA A N 1
ATOM 713 C CA . ALA A 1 99 ? 29.731 -4.974 -21.996 1.00 95.88 99 ALA A CA 1
ATOM 714 C C . ALA A 1 99 ? 29.058 -3.603 -21.764 1.00 95.88 99 ALA A C 1
ATOM 716 O O . ALA A 1 99 ? 28.142 -3.520 -20.941 1.00 95.88 99 ALA A O 1
ATOM 717 N N . PRO A 1 100 ? 29.479 -2.539 -22.474 1.00 94.44 100 PRO A N 1
ATOM 718 C CA . PRO A 1 100 ? 28.835 -1.236 -22.377 1.00 94.44 100 PRO A CA 1
ATOM 719 C C . PRO A 1 100 ? 27.413 -1.286 -22.946 1.00 94.44 100 PRO A C 1
ATOM 721 O O . PRO A 1 100 ? 27.109 -2.061 -23.855 1.00 94.44 100 PRO A O 1
ATOM 724 N N . VAL A 1 101 ? 26.553 -0.431 -22.407 1.00 93.94 101 VAL A N 1
ATOM 725 C CA . VAL A 1 101 ? 25.118 -0.378 -22.687 1.00 93.94 101 VAL A CA 1
ATOM 726 C C . VAL A 1 101 ? 24.767 0.975 -23.313 1.00 93.94 101 VAL A C 1
ATOM 728 O O . VAL A 1 101 ? 25.427 1.985 -23.055 1.00 93.94 101 VAL A O 1
ATOM 731 N N . ASP A 1 102 ? 23.748 1.008 -24.174 1.00 93.38 102 ASP A N 1
ATOM 732 C CA . ASP A 1 102 ? 23.325 2.238 -24.840 1.00 93.38 102 ASP A CA 1
ATOM 733 C C . ASP A 1 102 ? 22.647 3.233 -23.873 1.00 93.38 102 ASP A C 1
ATOM 735 O O . ASP A 1 102 ? 22.287 2.931 -22.727 1.00 93.38 102 ASP A O 1
ATOM 739 N N . ALA A 1 103 ? 22.487 4.475 -24.334 1.00 89.12 103 ALA A N 1
ATOM 740 C CA . ALA A 1 103 ? 21.860 5.522 -23.535 1.00 89.12 103 ALA A CA 1
ATOM 741 C C . ALA A 1 103 ? 20.373 5.234 -23.257 1.00 89.12 103 ALA A C 1
ATOM 743 O O . ALA A 1 103 ? 19.863 5.640 -22.215 1.00 89.12 103 ALA A O 1
ATOM 744 N N . MET A 1 104 ? 19.683 4.521 -24.154 1.00 90.44 104 MET A N 1
ATOM 745 C CA . MET A 1 104 ? 18.262 4.184 -24.014 1.00 90.44 104 MET A CA 1
ATOM 746 C C . MET A 1 104 ? 18.021 3.158 -22.909 1.00 90.44 104 MET A C 1
ATOM 748 O O . MET A 1 104 ? 17.152 3.353 -22.063 1.00 90.44 104 MET A O 1
ATOM 752 N N . GLU A 1 105 ? 18.811 2.094 -22.870 1.00 91.50 105 GLU A N 1
ATOM 753 C CA . GLU A 1 105 ? 18.759 1.075 -21.830 1.00 91.50 105 GLU A CA 1
ATOM 754 C C . GLU A 1 105 ? 19.267 1.637 -20.498 1.00 91.50 105 GLU A C 1
ATOM 756 O O . GLU A 1 105 ? 18.663 1.391 -19.452 1.00 91.50 105 GLU A O 1
ATOM 761 N N . THR A 1 106 ? 20.289 2.503 -20.529 1.00 91.44 106 THR A N 1
ATOM 762 C CA . THR A 1 106 ? 20.697 3.266 -19.339 1.00 91.44 106 THR A CA 1
ATOM 763 C C . THR A 1 106 ? 19.536 4.113 -18.813 1.00 91.44 106 THR A C 1
ATOM 765 O O . THR A 1 106 ? 19.248 4.078 -17.619 1.00 91.44 106 THR A O 1
ATOM 768 N N . ARG A 1 107 ? 18.826 4.843 -19.686 1.00 91.00 107 ARG A N 1
ATOM 769 C CA . ARG A 1 107 ? 17.646 5.646 -19.324 1.00 91.00 107 ARG A CA 1
ATOM 770 C C . ARG A 1 107 ? 16.533 4.772 -18.755 1.00 91.00 107 ARG A C 1
ATOM 772 O O . ARG A 1 107 ? 15.938 5.136 -17.744 1.00 91.00 107 ARG A O 1
ATOM 779 N N . ARG A 1 108 ? 16.283 3.607 -19.360 1.00 92.88 108 ARG A N 1
ATOM 780 C CA . ARG A 1 108 ? 15.282 2.638 -18.896 1.00 92.88 108 ARG A CA 1
ATOM 781 C C . ARG A 1 108 ? 15.564 2.194 -17.463 1.00 92.88 108 ARG A C 1
ATOM 783 O O . ARG A 1 108 ? 14.651 2.198 -16.640 1.00 92.88 108 ARG A O 1
ATOM 790 N N . VAL A 1 109 ? 16.814 1.840 -17.168 1.00 91.19 109 VAL A N 1
ATOM 791 C CA . VAL A 1 109 ? 17.228 1.321 -15.857 1.00 91.19 109 VAL A CA 1
ATOM 792 C C . VAL A 1 109 ? 17.364 2.441 -14.821 1.00 91.19 109 VAL A C 1
ATOM 794 O O . VAL A 1 109 ? 16.731 2.372 -13.769 1.00 91.19 109 VAL A O 1
ATOM 797 N N . ALA A 1 110 ? 18.133 3.493 -15.116 1.00 90.00 110 ALA A N 1
ATOM 798 C CA . ALA A 1 110 ? 18.372 4.611 -14.198 1.00 90.00 110 ALA A CA 1
ATOM 799 C C . ALA A 1 110 ? 17.091 5.408 -13.911 1.00 90.00 110 ALA A C 1
ATOM 801 O O . ALA A 1 110 ? 16.862 5.849 -12.790 1.00 90.00 110 ALA A O 1
ATOM 802 N N . GLY A 1 111 ? 16.229 5.543 -14.919 1.00 88.75 111 GLY A N 1
ATOM 803 C CA . GLY A 1 111 ? 14.943 6.218 -14.823 1.00 88.75 111 GLY A CA 1
ATOM 804 C C . GLY A 1 111 ? 13.791 5.350 -14.315 1.00 88.75 111 GLY A C 1
ATOM 805 O O . GLY A 1 111 ? 12.672 5.853 -14.238 1.00 88.75 111 GLY A O 1
ATOM 806 N N . ARG A 1 112 ? 14.034 4.063 -14.009 1.00 91.94 112 ARG A N 1
ATOM 807 C CA . ARG A 1 112 ? 13.013 3.079 -13.595 1.00 91.94 112 ARG A CA 1
ATOM 808 C C . ARG A 1 112 ? 11.764 3.108 -14.492 1.00 91.94 112 ARG A C 1
ATOM 810 O O . ARG A 1 112 ? 10.634 3.106 -14.007 1.00 91.94 112 ARG A O 1
ATOM 817 N N . ILE A 1 113 ? 11.969 3.157 -15.810 1.00 91.75 113 ILE A N 1
ATOM 818 C CA . ILE A 1 113 ? 10.874 3.270 -16.780 1.00 91.75 113 ILE A CA 1
ATOM 819 C C . ILE A 1 113 ? 10.071 1.967 -16.795 1.00 91.75 113 ILE A C 1
ATOM 821 O O . ILE A 1 113 ? 10.605 0.900 -17.106 1.00 91.75 113 ILE A O 1
ATOM 825 N N . VAL A 1 114 ? 8.770 2.069 -16.510 1.00 92.38 114 VAL A N 1
ATOM 826 C CA . VAL A 1 114 ? 7.811 0.966 -16.643 1.00 92.38 114 VAL A CA 1
ATOM 827 C C . VAL A 1 114 ? 7.331 0.903 -18.098 1.00 92.38 114 VAL A C 1
ATOM 829 O O . VAL A 1 114 ? 6.716 1.863 -18.568 1.00 92.38 114 VAL A O 1
ATOM 832 N N . PRO A 1 115 ? 7.586 -0.192 -18.839 1.00 89.38 115 PRO A N 1
ATOM 833 C CA . PRO A 1 115 ? 7.102 -0.325 -20.209 1.00 89.38 115 PRO A CA 1
ATOM 834 C C . PRO A 1 115 ? 5.571 -0.326 -20.260 1.00 89.38 115 PRO A C 1
ATOM 836 O O . PRO A 1 115 ? 4.921 -1.072 -19.527 1.00 89.38 115 PRO A O 1
ATOM 839 N N . ALA A 1 116 ? 4.992 0.464 -21.163 1.00 93.19 116 ALA A N 1
ATOM 840 C CA . ALA A 1 116 ? 3.548 0.561 -21.342 1.00 93.19 116 ALA A CA 1
ATOM 841 C C . ALA A 1 116 ? 3.183 0.656 -22.829 1.00 93.19 116 ALA A C 1
ATOM 843 O O . ALA A 1 116 ? 3.879 1.301 -23.610 1.00 93.19 116 ALA A O 1
ATOM 844 N N . MET A 1 117 ? 2.075 0.019 -23.216 1.00 93.62 117 MET A N 1
ATOM 845 C CA . MET A 1 117 ? 1.521 0.058 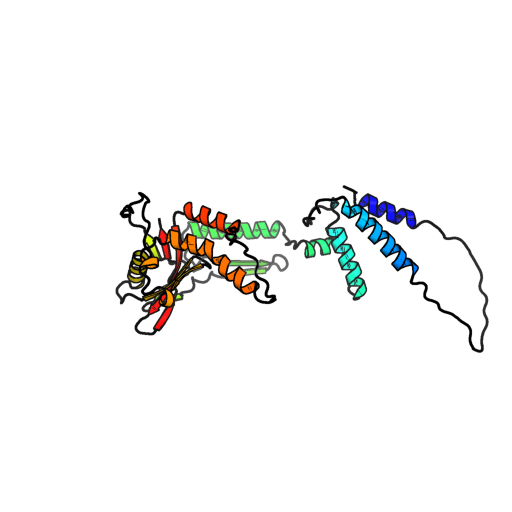-24.570 1.00 93.62 117 MET A CA 1
ATOM 846 C C . MET A 1 117 ? 0.002 0.201 -24.510 1.00 93.62 117 MET A C 1
ATOM 848 O O . MET A 1 117 ? -0.655 -0.390 -23.657 1.00 93.62 117 MET A O 1
ATOM 852 N N . ILE A 1 118 ? -0.578 0.925 -25.470 1.00 96.19 118 ILE A N 1
ATOM 853 C CA . ILE A 1 118 ? -2.026 1.182 -25.508 1.00 96.19 118 ILE A CA 1
ATOM 854 C C . ILE A 1 118 ? -2.868 -0.101 -25.595 1.00 96.19 118 ILE A C 1
ATOM 856 O O . ILE A 1 118 ? -3.990 -0.137 -25.098 1.00 96.19 118 ILE A O 1
ATOM 860 N N . THR A 1 119 ? -2.331 -1.168 -26.192 1.00 95.50 119 THR A N 1
ATOM 861 C CA . THR A 1 119 ? -3.034 -2.445 -26.368 1.00 95.50 119 THR A CA 1
ATOM 862 C C . THR A 1 119 ? -3.331 -3.133 -25.038 1.00 95.50 119 THR A C 1
ATOM 864 O O . THR A 1 119 ? -4.461 -3.573 -24.829 1.00 95.50 119 THR A O 1
ATOM 867 N N . THR A 1 120 ? -2.361 -3.194 -24.116 1.00 95.06 120 THR A N 1
ATOM 868 C CA . THR A 1 120 ? -2.572 -3.766 -22.777 1.00 95.06 120 THR A CA 1
ATOM 869 C C . THR A 1 120 ? -3.467 -2.867 -21.934 1.00 95.06 120 THR A C 1
ATOM 871 O O . THR A 1 120 ? -4.367 -3.378 -21.272 1.00 95.06 120 THR A O 1
ATOM 874 N N . THR A 1 121 ? -3.300 -1.542 -22.013 1.00 96.25 121 THR A N 1
ATOM 875 C CA . THR A 1 121 ? -4.156 -0.584 -21.295 1.00 96.25 121 THR A CA 1
ATOM 876 C C . THR A 1 121 ? -5.619 -0.703 -21.719 1.00 96.25 121 THR A C 1
ATOM 878 O O . THR A 1 121 ? -6.480 -0.892 -20.865 1.00 96.25 121 THR A O 1
ATOM 881 N N . ALA A 1 122 ? -5.912 -0.674 -23.024 1.00 96.44 122 ALA A N 1
ATOM 882 C CA . ALA A 1 122 ? -7.279 -0.796 -23.530 1.00 96.44 122 ALA A CA 1
ATOM 883 C C . ALA A 1 122 ? -7.922 -2.134 -23.134 1.00 96.44 122 ALA A C 1
ATOM 885 O O . ALA A 1 122 ? -9.094 -2.174 -22.755 1.00 96.44 122 ALA A O 1
ATOM 886 N N . PHE A 1 123 ? -7.148 -3.222 -23.180 1.00 94.94 123 PHE A N 1
ATOM 887 C CA . PHE A 1 123 ? -7.628 -4.545 -22.799 1.00 94.94 123 PHE A CA 1
ATOM 888 C C . PHE A 1 123 ? -7.974 -4.626 -21.306 1.00 94.94 123 PHE A C 1
ATOM 890 O O . PHE A 1 123 ? -9.082 -5.028 -20.956 1.00 94.94 123 PHE A O 1
ATOM 897 N N . VAL A 1 124 ? -7.065 -4.194 -20.425 1.00 96.06 124 VAL A N 1
ATOM 898 C CA . VAL A 1 124 ? -7.295 -4.200 -18.971 1.00 96.06 124 VAL A CA 1
ATOM 899 C C . VAL A 1 124 ? -8.458 -3.278 -18.598 1.00 96.06 124 VAL A C 1
ATOM 901 O O . VAL A 1 124 ? -9.319 -3.685 -17.824 1.00 96.06 124 VAL A O 1
ATOM 904 N N . SER A 1 125 ? -8.564 -2.087 -19.198 1.00 97.19 125 SER A N 1
ATOM 905 C CA . SER A 1 125 ? -9.700 -1.184 -18.965 1.00 97.19 125 SER A CA 1
ATOM 906 C C . SER A 1 125 ? -11.040 -1.812 -19.355 1.00 97.19 125 SER A C 1
ATOM 908 O O . SER A 1 125 ? -12.007 -1.691 -18.606 1.00 97.19 125 SER A O 1
ATOM 910 N N . ALA A 1 126 ? -11.109 -2.516 -20.489 1.00 97.00 126 ALA A N 1
ATOM 911 C CA . ALA A 1 126 ? -12.327 -3.210 -20.903 1.00 97.00 126 ALA A CA 1
ATOM 912 C C . ALA A 1 126 ? -12.732 -4.312 -19.907 1.00 97.00 126 ALA A C 1
ATOM 914 O O . ALA A 1 126 ? -13.910 -4.419 -19.561 1.00 97.00 126 ALA A O 1
ATOM 915 N N . LEU A 1 127 ? -11.766 -5.094 -19.404 1.00 96.31 127 LEU A N 1
ATOM 916 C CA . LEU A 1 127 ? -12.012 -6.097 -18.361 1.00 96.31 127 LEU A CA 1
ATOM 917 C C . LEU A 1 127 ? -12.516 -5.455 -17.059 1.00 96.31 127 LEU A C 1
ATOM 919 O O . LEU A 1 127 ? -13.510 -5.917 -16.499 1.00 96.31 127 LEU A O 1
ATOM 923 N N . SER A 1 128 ? -11.899 -4.356 -16.619 1.00 96.69 128 SER A N 1
ATOM 924 C CA . SER A 1 128 ? -12.333 -3.615 -15.429 1.00 96.69 128 SER A CA 1
ATOM 925 C C . SER A 1 128 ? -13.760 -3.078 -15.567 1.00 96.69 128 SER A C 1
ATOM 927 O O . SER A 1 128 ? -14.549 -3.186 -14.629 1.00 96.69 128 SER A O 1
ATOM 929 N N . CYS A 1 129 ? -14.138 -2.558 -16.741 1.00 97.56 129 CYS A N 1
ATOM 930 C CA . CYS A 1 129 ? -15.514 -2.125 -17.000 1.00 97.56 129 CYS A CA 1
ATOM 931 C C . CYS A 1 129 ? -16.517 -3.286 -16.923 1.00 97.56 129 CYS A C 1
ATOM 933 O O . CYS A 1 129 ? -17.635 -3.094 -16.447 1.00 97.56 129 CYS A O 1
ATOM 935 N N . MET A 1 130 ? -16.138 -4.494 -17.353 1.00 96.00 130 MET A N 1
ATOM 936 C CA . MET A 1 130 ? -17.003 -5.669 -17.212 1.00 96.00 130 MET A CA 1
ATOM 937 C C . MET A 1 130 ? -17.206 -6.061 -15.745 1.00 96.00 130 MET A C 1
ATOM 939 O O . MET A 1 130 ? -18.338 -6.338 -15.353 1.00 96.00 130 MET A O 1
ATOM 943 N N . GLU A 1 131 ? -16.159 -6.045 -14.916 1.00 96.31 131 GLU A N 1
ATOM 944 C CA . GLU A 1 131 ? -16.298 -6.311 -13.474 1.00 96.31 131 GLU A CA 1
ATOM 945 C C . GLU A 1 131 ? -17.110 -5.219 -12.759 1.00 96.31 131 GLU A C 1
ATOM 947 O O . GLU A 1 131 ? -17.917 -5.526 -11.882 1.00 96.31 131 GLU A O 1
ATOM 952 N N . LEU A 1 132 ? -16.996 -3.958 -13.191 1.00 96.94 132 LEU A N 1
ATOM 953 C CA . LEU A 1 132 ? -17.829 -2.862 -12.689 1.00 96.94 132 LEU A CA 1
ATOM 954 C C . LEU A 1 132 ? -19.325 -3.105 -12.932 1.00 96.94 132 LEU A C 1
ATOM 956 O O . LEU A 1 132 ? -20.134 -2.891 -12.030 1.00 96.94 132 LEU A O 1
ATOM 960 N N . LEU A 1 133 ? -19.705 -3.593 -14.117 1.00 96.81 133 LEU A N 1
ATOM 961 C CA . LEU A 1 133 ? -21.102 -3.943 -14.401 1.00 96.81 133 LEU A CA 1
ATOM 962 C C . LEU A 1 133 ? -21.612 -5.046 -13.466 1.00 96.81 133 LEU A C 1
ATOM 964 O O . LEU A 1 133 ? -22.731 -4.953 -12.965 1.00 96.81 133 LEU A O 1
ATOM 968 N N . LYS A 1 134 ? -20.782 -6.055 -13.174 1.00 95.94 134 LYS A N 1
ATOM 969 C CA . LYS A 1 134 ? -21.130 -7.124 -12.225 1.00 95.94 134 LYS A CA 1
ATOM 970 C C . LYS A 1 134 ? -21.358 -6.585 -10.812 1.00 95.94 134 LYS A C 1
ATOM 972 O O . LYS A 1 134 ? -22.318 -6.998 -10.163 1.00 95.94 134 LYS A O 1
ATOM 977 N N . MET A 1 135 ? -20.527 -5.634 -10.367 1.00 95.00 135 MET A N 1
ATOM 978 C CA . MET A 1 135 ? -20.699 -4.971 -9.068 1.00 95.00 135 MET A CA 1
ATOM 979 C C . MET A 1 135 ? -22.019 -4.191 -9.003 1.00 95.00 135 MET A C 1
ATOM 981 O O . MET A 1 135 ? -22.752 -4.315 -8.026 1.00 95.00 135 MET A O 1
ATOM 985 N N . LEU A 1 136 ? -22.368 -3.441 -10.056 1.00 96.31 136 LEU A N 1
ATOM 986 C CA . LEU A 1 136 ? -23.633 -2.691 -10.123 1.00 96.31 136 LEU A CA 1
ATOM 987 C C . LEU A 1 136 ? -24.871 -3.597 -10.111 1.00 96.31 136 LEU A C 1
ATOM 989 O O . LEU A 1 136 ? -25.918 -3.206 -9.602 1.00 96.31 136 LEU A O 1
ATOM 993 N N . MET A 1 137 ? -24.755 -4.805 -10.661 1.00 96.06 137 MET A N 1
ATOM 994 C CA . MET A 1 137 ? -25.819 -5.811 -10.639 1.00 96.06 137 MET A CA 1
ATOM 995 C C . MET A 1 137 ? -25.938 -6.545 -9.293 1.00 96.06 137 MET A C 1
ATOM 997 O O . MET A 1 137 ? -26.899 -7.289 -9.107 1.00 96.06 137 MET A O 1
ATOM 1001 N N . GLY A 1 138 ? -24.990 -6.362 -8.366 1.00 94.31 138 GLY A N 1
ATOM 1002 C CA . GLY A 1 138 ? -24.979 -7.051 -7.074 1.00 94.31 138 GLY A CA 1
ATOM 1003 C C . GLY A 1 138 ? -24.756 -8.561 -7.191 1.00 94.31 138 GLY A C 1
ATOM 1004 O O . GLY A 1 138 ? -25.354 -9.332 -6.440 1.00 94.31 138 GLY A O 1
ATOM 1005 N N . LEU A 1 139 ? -23.948 -9.000 -8.164 1.00 94.75 139 LEU A N 1
ATOM 1006 C CA . LEU A 1 139 ? -23.642 -10.420 -8.346 1.00 94.75 139 LEU A CA 1
ATOM 1007 C C . LEU A 1 139 ? -22.799 -10.975 -7.180 1.00 94.75 139 LEU A C 1
ATOM 1009 O O . LEU A 1 139 ? -22.024 -10.240 -6.568 1.00 94.75 139 LEU A O 1
ATOM 1013 N N . PRO A 1 140 ? -22.929 -12.274 -6.849 1.00 93.31 140 PRO A N 1
ATOM 1014 C CA . PRO A 1 140 ? -22.147 -12.883 -5.779 1.00 93.31 140 PRO A CA 1
ATOM 1015 C C . PRO A 1 140 ? -20.658 -12.979 -6.146 1.00 93.31 140 PRO A C 1
ATOM 1017 O O . PRO A 1 140 ? -20.298 -13.109 -7.316 1.00 93.31 140 PRO A O 1
ATOM 1020 N N . LEU A 1 141 ? -19.787 -13.034 -5.128 1.00 91.50 141 LEU A N 1
ATOM 1021 C CA . LEU A 1 141 ? -18.321 -13.087 -5.277 1.00 91.50 141 LEU A CA 1
ATOM 1022 C C . LEU A 1 141 ? -17.840 -14.147 -6.284 1.00 91.50 141 LEU A C 1
ATOM 1024 O O . LEU A 1 141 ? -16.926 -13.902 -7.065 1.00 91.50 141 LEU A O 1
ATOM 1028 N N . ARG A 1 142 ? -18.501 -15.312 -6.320 1.00 91.06 142 ARG A N 1
ATOM 1029 C CA . ARG A 1 142 ? -18.166 -16.417 -7.234 1.00 91.06 142 ARG A CA 1
ATOM 1030 C C . ARG A 1 142 ? -18.286 -16.074 -8.722 1.00 91.06 142 ARG A C 1
ATOM 1032 O O . ARG A 1 142 ? -17.764 -16.832 -9.535 1.00 91.06 142 ARG A O 1
ATOM 1039 N N . ASP A 1 143 ? -18.994 -15.006 -9.087 1.00 93.62 143 ASP A N 1
ATOM 1040 C CA . ASP A 1 143 ? -19.213 -14.583 -10.478 1.00 93.62 143 ASP A CA 1
ATOM 1041 C C . ASP A 1 143 ? -18.208 -13.498 -10.916 1.00 93.62 143 ASP A C 1
ATOM 1043 O O . ASP A 1 143 ? -18.033 -13.228 -12.114 1.00 93.62 143 ASP A O 1
ATOM 1047 N N . HIS A 1 144 ? -17.475 -12.930 -9.955 1.00 95.69 144 HIS A N 1
ATOM 1048 C CA . HIS A 1 144 ? -16.356 -12.030 -10.201 1.00 95.69 144 HIS A CA 1
ATOM 1049 C C . HIS A 1 144 ? -15.108 -12.789 -10.648 1.00 95.69 144 HIS A C 1
ATOM 1051 O O . HIS A 1 144 ? -14.930 -13.976 -10.348 1.00 95.69 144 HIS A O 1
ATOM 1057 N N . ARG A 1 145 ? -14.245 -12.123 -11.418 1.00 95.88 145 ARG A N 1
ATOM 1058 C CA . ARG A 1 145 ? -12.996 -12.710 -11.917 1.00 95.88 145 ARG A CA 1
ATOM 1059 C C . ARG A 1 145 ? -11.837 -11.731 -11.792 1.00 95.88 145 ARG A C 1
ATOM 1061 O O . ARG A 1 145 ? -11.892 -10.629 -12.323 1.00 95.88 145 ARG A O 1
ATOM 1068 N N . ASN A 1 146 ? -10.753 -12.194 -11.185 1.00 96.19 146 ASN A N 1
ATOM 1069 C CA . ASN A 1 146 ? -9.435 -11.600 -11.355 1.00 96.19 146 ASN A CA 1
ATOM 1070 C C . ASN A 1 146 ? -8.876 -12.053 -12.704 1.00 96.19 146 ASN A C 1
ATOM 1072 O O . ASN A 1 146 ? -9.031 -13.220 -13.066 1.00 96.19 146 ASN A O 1
ATOM 1076 N N . ALA A 1 147 ? -8.235 -11.151 -13.444 1.00 95.50 147 ALA A N 1
ATOM 1077 C CA . ALA A 1 147 ? -7.695 -11.434 -14.768 1.00 95.50 147 ALA A CA 1
ATOM 1078 C C . ALA A 1 147 ? -6.176 -11.236 -14.803 1.00 95.50 147 ALA A C 1
ATOM 1080 O O . ALA A 1 147 ? -5.672 -10.168 -14.466 1.00 95.50 147 ALA A O 1
ATOM 1081 N N . PHE A 1 148 ? -5.460 -12.254 -15.273 1.00 95.56 148 PHE A N 1
ATOM 1082 C CA . PHE A 1 148 ? -4.023 -12.232 -15.521 1.00 95.56 148 PHE A CA 1
ATOM 1083 C C . PHE A 1 148 ? -3.790 -12.372 -17.019 1.00 95.56 148 PHE A C 1
ATOM 1085 O O . PHE A 1 148 ? -4.290 -13.306 -17.650 1.00 95.56 148 PHE A O 1
ATOM 1092 N N . VAL A 1 149 ? -3.059 -11.425 -17.601 1.00 94.50 149 VAL A N 1
ATOM 1093 C CA . VAL A 1 149 ? -2.968 -11.275 -19.054 1.00 94.50 149 VAL A CA 1
ATOM 1094 C C . VAL A 1 149 ? -1.520 -11.079 -19.465 1.00 94.50 149 VAL A C 1
ATOM 1096 O O . VAL A 1 149 ? -0.825 -10.225 -18.922 1.00 94.50 149 VAL A O 1
ATOM 1099 N N . ASN A 1 150 ? -1.083 -11.827 -20.473 1.00 94.62 150 ASN A N 1
ATOM 1100 C CA . ASN A 1 150 ? 0.169 -11.580 -21.173 1.00 94.62 150 ASN A CA 1
ATOM 1101 C C . ASN A 1 150 ? -0.070 -11.661 -22.686 1.00 94.62 150 ASN A C 1
ATOM 1103 O O . ASN A 1 150 ? -0.122 -12.746 -23.265 1.00 94.62 150 ASN A O 1
ATOM 1107 N N . LEU A 1 151 ? -0.194 -10.493 -23.327 1.00 93.25 151 LEU A N 1
ATOM 1108 C CA . LEU A 1 151 ? -0.485 -10.381 -24.761 1.00 93.25 151 LEU A CA 1
ATOM 1109 C C . LEU A 1 151 ? 0.686 -10.798 -25.666 1.00 93.25 151 LEU A C 1
ATOM 1111 O O . LEU A 1 151 ? 0.470 -10.994 -26.858 1.00 93.25 151 LEU A O 1
ATOM 1115 N N . ALA A 1 152 ? 1.903 -10.945 -25.130 1.00 93.25 152 ALA A N 1
ATOM 1116 C CA . ALA A 1 152 ? 3.041 -11.437 -25.907 1.00 93.25 152 ALA A CA 1
ATOM 1117 C C . ALA A 1 152 ? 2.959 -12.955 -26.158 1.00 93.25 152 ALA A C 1
ATOM 1119 O O . ALA A 1 152 ? 3.381 -13.423 -27.212 1.00 93.25 152 ALA A O 1
ATOM 1120 N N . LEU A 1 153 ? 2.393 -13.715 -25.209 1.00 92.62 153 LEU A N 1
ATOM 1121 C CA . LEU A 1 153 ? 2.173 -15.171 -25.293 1.00 92.62 153 LEU A CA 1
ATOM 1122 C C . LEU A 1 153 ? 0.701 -15.549 -25.556 1.00 92.62 153 LEU A C 1
ATOM 1124 O O . LEU A 1 153 ? 0.308 -16.693 -25.341 1.00 92.62 153 LEU A O 1
ATOM 1128 N N . PRO A 1 154 ? -0.097 -14.613 -26.089 1.00 88.50 154 PRO A N 1
ATOM 1129 C CA . PRO A 1 154 ? -1.566 -14.585 -25.971 1.00 88.50 154 PRO A CA 1
ATOM 1130 C C . PRO A 1 154 ? -2.178 -15.352 -24.780 1.00 88.50 154 PRO A C 1
ATOM 1132 O O . PRO A 1 154 ? -3.110 -16.140 -24.938 1.00 88.50 154 PRO A O 1
ATOM 1135 N N . PHE A 1 155 ? -1.651 -15.136 -23.575 1.00 94.69 155 PHE A N 1
ATOM 1136 C CA . PHE A 1 155 ? -2.067 -15.849 -22.370 1.00 94.69 155 PHE A CA 1
ATOM 1137 C C . PHE A 1 155 ? -3.116 -15.059 -21.585 1.00 94.69 155 PHE A C 1
ATOM 1139 O O . PHE A 1 155 ? -2.928 -13.874 -21.296 1.00 94.69 155 PHE A O 1
ATOM 1146 N N . PHE A 1 156 ? -4.186 -15.751 -21.191 1.00 95.06 156 PHE A N 1
ATOM 1147 C CA . PHE A 1 156 ? -5.263 -15.226 -20.360 1.00 95.06 156 PHE A CA 1
ATOM 1148 C C . PHE A 1 156 ? -5.609 -16.256 -19.287 1.00 95.06 156 PHE A C 1
ATOM 1150 O O . PHE A 1 156 ? -5.943 -17.398 -19.606 1.00 95.06 156 PHE A O 1
ATOM 1157 N N . ALA A 1 157 ? -5.568 -15.850 -18.023 1.00 95.94 157 ALA A N 1
ATOM 1158 C CA . ALA A 1 157 ? -6.022 -16.658 -16.904 1.00 95.94 157 ALA A CA 1
ATOM 1159 C C . ALA A 1 157 ? -7.001 -15.862 -16.051 1.00 95.94 157 ALA A C 1
ATOM 1161 O O . ALA A 1 157 ? -6.764 -14.699 -15.731 1.00 95.94 157 ALA A O 1
ATOM 1162 N N . PHE A 1 158 ? -8.097 -16.512 -15.673 1.00 95.56 158 PHE A N 1
ATOM 1163 C CA . PHE A 1 158 ? -9.116 -15.927 -14.818 1.00 95.56 158 PHE A CA 1
ATOM 1164 C C . PHE A 1 158 ? -9.259 -16.762 -13.556 1.00 95.56 158 PHE A C 1
ATOM 1166 O O . PHE A 1 158 ? -9.426 -17.979 -13.639 1.00 95.56 158 PHE A O 1
ATOM 1173 N N . THR A 1 159 ? -9.231 -16.115 -12.397 1.00 95.25 159 THR A N 1
ATOM 1174 C CA . THR A 1 159 ? -9.460 -16.774 -11.107 1.00 95.25 159 THR A CA 1
ATOM 1175 C C . THR A 1 159 ? -10.630 -16.119 -10.392 1.00 95.25 159 THR A C 1
ATOM 1177 O O . THR A 1 159 ? -10.907 -14.936 -10.583 1.00 95.25 159 THR A O 1
ATOM 1180 N N . ALA A 1 160 ? -11.370 -16.891 -9.600 1.00 93.69 160 ALA A N 1
ATOM 1181 C CA . ALA A 1 160 ? -12.336 -16.296 -8.687 1.00 93.69 160 ALA A CA 1
ATOM 1182 C C . ALA A 1 160 ? -11.569 -15.555 -7.573 1.00 93.69 160 ALA A C 1
ATOM 1184 O O . ALA A 1 160 ? -10.560 -16.089 -7.099 1.00 93.69 160 ALA A O 1
ATOM 1185 N N . PRO A 1 161 ? -12.009 -14.355 -7.157 1.00 94.00 161 PRO A N 1
ATOM 1186 C CA . PRO A 1 161 ? -11.471 -13.711 -5.970 1.00 94.00 161 PRO A CA 1
ATOM 1187 C C . PRO A 1 161 ? -11.655 -14.602 -4.742 1.00 94.00 161 PRO A C 1
ATOM 1189 O O . PRO A 1 161 ? -12.655 -15.317 -4.625 1.00 94.00 161 PRO A O 1
ATOM 1192 N N . LEU A 1 162 ? -10.687 -14.550 -3.832 1.00 92.38 162 LEU A N 1
ATOM 1193 C CA . LEU A 1 162 ? -10.796 -15.239 -2.554 1.00 92.38 162 LEU A CA 1
ATOM 1194 C C . LEU A 1 162 ? -11.774 -14.486 -1.640 1.00 92.38 162 LEU A C 1
ATOM 1196 O O . LEU A 1 162 ? -11.861 -13.256 -1.730 1.00 92.38 162 LEU A O 1
ATOM 1200 N N . PRO A 1 163 ? -12.527 -15.200 -0.783 1.00 90.75 163 PRO A N 1
ATOM 1201 C CA . PRO A 1 163 ? -13.266 -14.553 0.293 1.00 90.75 163 PRO A CA 1
ATOM 1202 C C . PRO A 1 163 ? -12.292 -13.821 1.225 1.00 90.75 163 PRO A C 1
ATOM 1204 O O . PRO A 1 163 ? -11.100 -14.131 1.256 1.00 90.75 163 PRO A O 1
ATOM 1207 N N . ALA A 1 164 ? -12.802 -12.835 1.962 1.00 91.50 164 ALA A N 1
ATOM 1208 C CA . ALA A 1 164 ? -11.999 -12.144 2.961 1.00 91.50 164 ALA A CA 1
ATOM 1209 C C . ALA A 1 164 ? -11.515 -13.142 4.021 1.00 91.50 164 ALA A C 1
ATOM 1211 O O . ALA A 1 164 ? -12.268 -14.028 4.421 1.00 91.50 164 ALA A O 1
ATOM 1212 N N . GLU A 1 165 ? -10.262 -12.996 4.440 1.00 90.00 165 GLU A N 1
ATOM 1213 C CA . GLU A 1 165 ? -9.692 -13.804 5.510 1.00 90.00 165 GLU A CA 1
ATOM 1214 C C . GLU A 1 165 ? -10.425 -13.520 6.826 1.00 90.00 165 GLU A C 1
ATOM 1216 O O . GLU A 1 165 ? -10.703 -12.362 7.153 1.00 90.00 165 GLU A O 1
ATOM 1221 N N . GLU A 1 166 ? -10.768 -14.591 7.539 1.00 89.38 166 GLU A N 1
ATOM 1222 C CA . GLU A 1 166 ? -11.394 -14.532 8.854 1.00 89.38 166 GLU A CA 1
ATOM 1223 C C . GLU A 1 166 ? -10.298 -14.589 9.919 1.00 89.38 166 GLU A C 1
ATOM 1225 O O . GLU A 1 166 ? -9.570 -15.574 10.034 1.00 89.38 166 GLU A O 1
ATOM 1230 N N . MET A 1 167 ? -10.186 -13.518 10.692 1.00 85.00 167 MET A N 1
ATOM 1231 C CA . MET A 1 167 ? -9.315 -13.404 11.851 1.00 85.00 167 MET A CA 1
ATOM 1232 C C . MET A 1 167 ? -10.071 -13.845 13.104 1.00 85.00 167 MET A C 1
ATOM 1234 O O . MET A 1 167 ? -11.260 -13.552 13.269 1.00 85.00 167 MET A O 1
ATOM 1238 N N . ALA A 1 168 ? -9.377 -14.575 13.977 1.00 80.75 168 ALA A N 1
ATOM 1239 C CA . ALA A 1 168 ? -9.924 -15.010 15.252 1.00 80.75 168 ALA A CA 1
ATOM 1240 C C . ALA A 1 168 ? -10.044 -13.812 16.196 1.00 80.75 168 ALA A C 1
ATOM 1242 O O . ALA A 1 168 ? -9.073 -13.105 16.443 1.00 80.75 168 ALA A O 1
ATOM 1243 N N . GLY A 1 169 ? -11.242 -13.601 16.722 1.00 76.62 169 GLY A N 1
ATOM 1244 C CA . GLY A 1 169 ? -11.537 -12.603 17.733 1.00 76.62 169 GLY A CA 1
ATOM 1245 C C . GLY A 1 169 ? -11.955 -13.223 19.054 1.00 76.62 169 GLY A C 1
ATOM 1246 O O . GLY A 1 169 ? -12.067 -14.440 19.218 1.00 76.62 169 GLY A O 1
ATOM 1247 N N . LEU A 1 170 ? -12.215 -12.335 20.006 1.00 75.12 170 LEU A N 1
ATOM 1248 C CA . LEU A 1 170 ? -12.590 -12.693 21.364 1.00 75.12 170 LEU A CA 1
ATOM 1249 C C . LEU A 1 170 ? -13.861 -13.563 21.405 1.00 75.12 170 LEU A C 1
ATOM 1251 O O . LEU A 1 170 ? -14.811 -13.345 20.645 1.00 75.12 170 LEU A O 1
ATOM 1255 N N . ASN A 1 171 ? -13.908 -14.516 22.341 1.00 71.81 171 ASN A N 1
ATOM 1256 C CA . ASN A 1 171 ? -15.059 -15.396 22.592 1.00 71.81 171 ASN A CA 1
ATOM 1257 C C . ASN A 1 171 ? -15.467 -16.254 21.378 1.00 71.81 171 ASN A C 1
ATOM 1259 O O . ASN A 1 171 ? -16.643 -16.584 21.207 1.00 71.81 171 ASN A O 1
ATOM 1263 N N . GLY A 1 172 ? -14.509 -16.595 20.509 1.00 73.25 172 GLY A N 1
ATOM 1264 C CA . GLY A 1 172 ? -14.758 -17.388 19.303 1.00 73.25 172 GLY A CA 1
ATOM 1265 C C . GLY A 1 172 ? -15.517 -16.638 18.206 1.00 73.25 172 GLY A C 1
ATOM 1266 O O . GLY A 1 172 ? -16.010 -17.268 17.269 1.00 73.25 172 GLY A O 1
ATOM 1267 N N . GLN A 1 173 ? -15.634 -15.309 18.309 1.00 77.81 173 GLN A N 1
ATOM 1268 C CA . GLN A 1 173 ? -16.088 -14.485 17.192 1.00 77.81 173 GLN A CA 1
ATOM 1269 C C . GLN A 1 173 ? -15.004 -14.444 16.116 1.00 77.81 173 GLN A C 1
ATOM 1271 O O . GLN A 1 173 ? -13.818 -14.480 16.422 1.00 77.81 173 GLN A O 1
ATOM 1276 N N . THR A 1 174 ? -15.402 -14.342 14.853 1.00 84.06 174 THR A N 1
ATOM 1277 C CA . THR A 1 174 ? -14.479 -14.095 13.744 1.00 84.06 174 THR A CA 1
ATOM 1278 C C . THR A 1 174 ? -14.803 -12.760 13.105 1.00 84.06 174 THR A C 1
ATOM 1280 O O . THR A 1 174 ? -15.961 -12.334 13.068 1.00 84.06 174 THR A O 1
ATOM 1283 N N . TYR A 1 175 ? -13.773 -12.077 12.628 1.00 88.00 175 TYR A N 1
ATOM 1284 C CA . TYR A 1 175 ? -13.916 -10.816 11.917 1.00 88.00 175 TYR A CA 1
ATOM 1285 C C . TYR A 1 175 ? -13.068 -10.814 10.654 1.00 88.00 175 TYR A C 1
ATOM 1287 O O . TYR A 1 175 ? -12.092 -11.541 10.527 1.00 88.00 175 TYR A O 1
ATOM 1295 N N . THR A 1 176 ? -13.452 -9.991 9.695 1.00 90.88 176 THR A N 1
ATOM 1296 C CA . THR A 1 176 ? -12.769 -9.833 8.413 1.00 90.88 176 THR A CA 1
ATOM 1297 C C . THR A 1 176 ? -12.173 -8.434 8.296 1.00 90.88 176 THR A C 1
ATOM 1299 O O . THR A 1 176 ? -12.485 -7.539 9.081 1.00 90.88 176 THR A O 1
ATOM 1302 N N . LEU A 1 177 ? -11.375 -8.195 7.250 1.00 88.19 177 LEU A N 1
ATOM 1303 C CA . LEU A 1 177 ? -10.846 -6.862 6.910 1.00 88.19 177 LEU A CA 1
ATOM 1304 C C . LEU A 1 177 ? -11.932 -5.765 6.815 1.00 88.19 177 LEU A C 1
ATOM 1306 O O . LEU A 1 177 ? -11.644 -4.574 6.949 1.00 88.19 177 LEU A O 1
ATOM 1310 N N . TRP A 1 178 ? -13.179 -6.146 6.537 1.00 90.25 178 TRP A N 1
ATOM 1311 C CA . TRP A 1 178 ? -14.285 -5.214 6.317 1.00 90.25 178 TRP A CA 1
ATOM 1312 C C . TRP A 1 178 ? -15.019 -4.824 7.602 1.00 90.25 178 TRP A C 1
ATOM 1314 O O .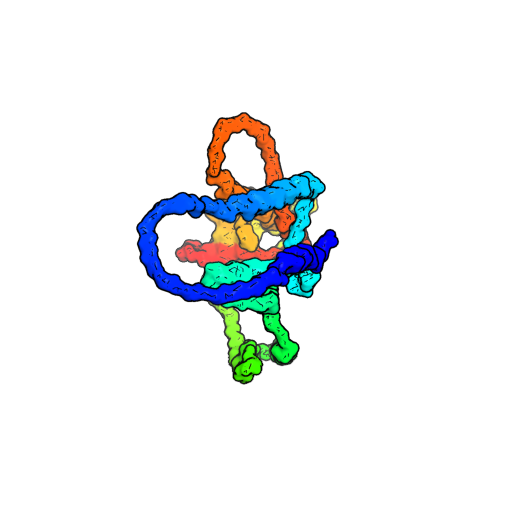 TRP A 1 178 ? -15.768 -3.841 7.595 1.00 90.25 178 TRP A O 1
ATOM 1324 N N . ASP A 1 179 ? -14.802 -5.559 8.690 1.00 90.75 179 ASP A N 1
ATOM 1325 C CA . ASP A 1 179 ? -15.471 -5.323 9.961 1.00 90.75 179 ASP A CA 1
ATOM 1326 C C . ASP A 1 179 ? -14.825 -4.163 10.716 1.00 90.75 179 ASP A C 1
ATOM 1328 O O . ASP A 1 179 ? -13.614 -3.946 10.680 1.00 90.75 179 ASP A O 1
ATOM 1332 N N . ARG A 1 180 ? -15.660 -3.356 11.379 1.00 90.75 180 ARG A N 1
ATOM 1333 C CA . ARG A 1 180 ? -15.218 -2.163 12.114 1.00 90.75 180 ARG A CA 1
ATOM 1334 C C . ARG A 1 180 ? -16.074 -1.923 13.341 1.00 90.75 180 ARG A C 1
ATOM 1336 O O . ARG A 1 180 ? -17.307 -1.939 13.269 1.00 90.75 180 ARG A O 1
ATOM 1343 N N . ILE A 1 181 ? -15.432 -1.570 14.450 1.00 90.06 181 ILE A N 1
ATOM 1344 C CA . ILE A 1 181 ? -16.131 -1.204 15.682 1.00 90.06 181 ILE A CA 1
ATOM 1345 C C . ILE A 1 181 ? -16.323 0.310 15.706 1.00 90.06 181 ILE A C 1
ATOM 1347 O O . ILE A 1 181 ? -15.402 1.075 15.958 1.00 90.06 181 ILE A O 1
ATOM 1351 N N . VAL A 1 182 ? -17.550 0.773 15.472 1.00 90.81 182 VAL A N 1
ATOM 1352 C CA . VAL A 1 182 ? -17.837 2.216 15.434 1.00 90.81 182 VAL A CA 1
ATOM 1353 C C . VAL A 1 182 ? -18.209 2.744 16.816 1.00 90.81 182 VAL A C 1
ATOM 1355 O O . VAL A 1 182 ? -19.277 2.427 17.343 1.00 90.81 182 VAL A O 1
ATOM 1358 N N . VAL A 1 183 ? -17.396 3.618 17.396 1.00 89.19 183 VAL A N 1
ATOM 1359 C CA . VAL A 1 183 ? -17.655 4.321 18.656 1.00 89.19 183 VAL A CA 1
ATOM 1360 C C . VAL A 1 183 ? -17.996 5.779 18.358 1.00 89.19 183 VAL A C 1
ATOM 1362 O O . VAL A 1 183 ? -17.216 6.499 17.758 1.00 89.19 183 VAL A O 1
ATOM 1365 N N . LYS A 1 184 ? -19.178 6.238 18.780 1.00 86.25 184 LYS A N 1
ATOM 1366 C CA . LYS A 1 184 ? -19.587 7.642 18.610 1.00 86.25 184 LYS A CA 1
ATOM 1367 C C . LYS A 1 184 ? -19.335 8.444 19.877 1.00 86.25 184 LYS A C 1
ATOM 1369 O O . LYS A 1 184 ? -19.710 7.997 20.981 1.00 86.25 184 LYS A O 1
ATOM 1374 N N . GLU A 1 185 ? -18.774 9.633 19.711 1.00 80.81 185 GLU A N 1
ATOM 1375 C CA . GLU A 1 185 ? -18.785 10.661 20.738 1.00 80.81 185 GLU A CA 1
ATOM 1376 C C . GLU A 1 185 ? -20.228 11.043 21.083 1.00 80.81 185 GLU A C 1
ATOM 1378 O O . GLU A 1 185 ? -21.154 11.020 20.268 1.00 80.81 185 GLU A O 1
ATOM 1383 N N . GLY A 1 186 ? -20.476 11.237 22.377 1.00 66.00 186 GLY A N 1
ATOM 1384 C CA . GLY A 1 186 ? -21.805 11.611 22.836 1.00 66.00 186 GLY A CA 1
ATOM 1385 C C . GLY A 1 186 ? -21.926 13.124 22.797 1.00 66.00 186 GLY A C 1
ATOM 1386 O O . GLY A 1 186 ? -21.095 13.783 23.399 1.00 66.00 186 GLY A O 1
ATOM 1387 N N . LYS A 1 187 ? -23.025 13.662 22.251 1.00 55.59 187 LYS A N 1
ATOM 1388 C CA . LYS A 1 187 ? -23.363 15.107 22.257 1.00 55.59 187 LYS A CA 1
ATOM 1389 C C . LYS A 1 187 ? -23.402 15.781 23.646 1.00 55.59 187 LYS A C 1
ATOM 1391 O O . LYS A 1 187 ? -23.674 16.969 23.744 1.00 55.59 187 LYS A O 1
ATOM 1396 N N . LYS A 1 188 ? -23.204 15.020 24.724 1.00 46.91 188 LYS A N 1
ATOM 1397 C CA . LYS A 1 188 ? -23.060 15.508 26.098 1.00 46.91 188 LYS A CA 1
ATOM 1398 C C . LYS A 1 188 ? -21.575 15.501 26.466 1.00 46.91 188 LYS A C 1
ATOM 1400 O O . LYS A 1 188 ? -21.162 14.690 27.299 1.00 46.91 188 LYS A O 1
ATOM 1405 N N . GLY A 1 189 ? -20.787 16.355 25.821 1.00 48.94 189 GLY A N 1
ATOM 1406 C CA . GLY A 1 189 ? -19.549 16.816 26.436 1.00 48.94 189 GLY A CA 1
ATOM 1407 C C . GLY A 1 189 ? -19.945 17.565 27.705 1.00 48.94 189 GLY A C 1
ATOM 1408 O O . GLY A 1 189 ? -20.816 18.436 27.659 1.00 48.94 189 GLY A O 1
ATOM 1409 N N . LYS A 1 190 ? -19.392 17.180 28.859 1.00 44.34 190 LYS A N 1
ATOM 1410 C CA . LYS A 1 190 ? -19.301 18.142 29.959 1.00 44.34 190 LYS A CA 1
ATOM 1411 C C . LYS A 1 190 ? -18.481 19.291 29.377 1.00 44.34 190 LYS A C 1
ATOM 1413 O O . LYS A 1 190 ? -17.393 19.035 28.873 1.00 44.34 190 LYS A O 1
ATOM 1418 N N . THR A 1 191 ? -19.010 20.507 29.405 1.00 41.38 191 THR A N 1
ATOM 1419 C CA . THR A 1 191 ? -18.156 21.691 29.346 1.00 41.38 191 THR A CA 1
ATOM 1420 C C . THR A 1 191 ? -17.113 21.506 30.440 1.00 41.38 191 THR A C 1
ATOM 1422 O O . THR A 1 191 ? -17.480 21.391 31.613 1.00 41.38 191 THR A O 1
ATOM 1425 N N . LEU A 1 192 ? -15.851 21.351 30.049 1.00 49.88 192 LEU A N 1
ATOM 1426 C CA . LEU A 1 192 ? -14.745 21.597 30.965 1.00 49.88 192 LEU A CA 1
ATOM 1427 C C . LEU A 1 192 ? -14.812 23.087 31.340 1.00 49.88 192 LEU A C 1
ATOM 1429 O O . LEU A 1 192 ? -15.392 23.880 30.589 1.00 49.88 192 LEU A O 1
ATOM 1433 N N . ASP A 1 193 ? -14.295 23.457 32.512 1.00 46.06 193 ASP A N 1
ATOM 1434 C CA . ASP A 1 193 ? -14.426 24.816 33.066 1.00 46.06 193 ASP A CA 1
ATOM 1435 C C . ASP A 1 193 ? -13.861 25.918 32.133 1.00 46.06 193 ASP A C 1
ATOM 1437 O O . ASP A 1 193 ? -14.227 27.083 32.277 1.00 46.06 193 ASP A O 1
ATOM 1441 N N . ASP A 1 194 ? -13.094 25.535 31.103 1.00 47.97 194 ASP A N 1
ATOM 1442 C CA . ASP A 1 194 ? -12.494 26.407 30.084 1.00 47.97 194 ASP A CA 1
ATOM 1443 C C . ASP A 1 194 ? -13.316 26.576 28.785 1.00 47.97 194 ASP A C 1
ATOM 1445 O O . ASP A 1 194 ? -12.874 27.216 27.834 1.00 47.97 194 ASP A O 1
ATOM 1449 N N . GLY A 1 195 ? -14.541 26.045 28.712 1.00 42.47 195 GLY A N 1
ATOM 1450 C CA . GLY A 1 195 ? -15.444 26.289 27.575 1.00 42.47 195 GLY A CA 1
ATOM 1451 C C . GLY A 1 195 ? -15.146 25.486 26.300 1.00 42.47 195 GLY A C 1
ATOM 1452 O O . GLY A 1 195 ? -15.861 25.645 25.308 1.00 42.47 195 GLY A O 1
ATOM 1453 N N . GLU A 1 196 ? -14.166 24.582 26.325 1.00 51.03 196 GLU A N 1
ATOM 1454 C CA . GLU A 1 196 ? -13.920 23.631 25.240 1.00 51.03 196 GLU A CA 1
ATOM 1455 C C . GLU A 1 196 ? -14.905 22.450 25.276 1.00 51.03 196 GLU A C 1
ATOM 1457 O O . GLU A 1 196 ? -15.332 21.961 26.332 1.00 51.03 196 GLU A O 1
ATOM 1462 N N . VAL A 1 197 ? -15.307 21.992 24.086 1.00 52.97 197 VAL A N 1
ATOM 1463 C CA . VAL A 1 197 ? -16.177 20.824 23.915 1.00 52.97 197 VAL A CA 1
ATOM 1464 C C . VAL A 1 197 ? -15.362 19.584 24.271 1.00 52.97 197 VAL A C 1
ATOM 1466 O O . VAL A 1 197 ? -14.658 19.039 23.430 1.00 52.97 197 VAL A O 1
ATOM 1469 N N . GLY A 1 198 ? -15.449 19.144 25.527 1.00 58.56 198 GLY A N 1
ATOM 1470 C CA . GLY A 1 198 ? -14.730 17.962 25.997 1.00 58.56 198 GLY A CA 1
ATOM 1471 C C . GLY A 1 198 ? -15.101 16.721 25.178 1.00 58.56 198 GLY A C 1
ATOM 1472 O O . GLY A 1 198 ? -16.248 16.257 25.239 1.00 58.56 198 GLY A O 1
ATOM 1473 N N . GLY A 1 199 ? -14.128 16.207 24.420 1.00 69.38 199 GLY A N 1
ATOM 1474 C CA . GLY A 1 199 ? -14.229 14.974 23.637 1.00 69.38 199 GLY A CA 1
ATOM 1475 C C . GLY A 1 199 ? -14.407 13.728 24.511 1.00 69.38 199 GLY A C 1
ATOM 1476 O O . GLY A 1 199 ? -14.546 13.789 25.739 1.00 69.38 199 GLY A O 1
ATOM 1477 N N . MET A 1 200 ? -14.445 12.545 23.897 1.00 81.56 200 MET A N 1
ATOM 1478 C CA . MET A 1 200 ? -14.522 11.302 24.663 1.00 81.56 200 MET A CA 1
ATOM 1479 C C . MET A 1 200 ? -13.236 11.075 25.464 1.00 81.56 200 MET A C 1
ATOM 1481 O O . MET A 1 200 ? -12.155 10.994 24.892 1.00 81.56 200 MET A O 1
ATOM 1485 N N . THR A 1 201 ? -13.365 10.914 26.784 1.00 87.56 201 THR A N 1
ATOM 1486 C CA . THR A 1 201 ? -12.232 10.530 27.637 1.00 87.56 201 THR A CA 1
ATOM 1487 C C . THR A 1 201 ? -11.794 9.095 27.367 1.00 87.56 201 THR A C 1
ATOM 1489 O O . THR A 1 201 ? -12.635 8.237 27.059 1.00 87.56 201 THR A O 1
ATOM 1492 N N . LEU A 1 202 ? -10.502 8.812 27.537 1.00 85.69 202 LEU A N 1
ATOM 1493 C CA . LEU A 1 202 ? -9.930 7.487 27.302 1.00 85.69 202 LEU A CA 1
ATOM 1494 C C . LEU A 1 202 ? -10.623 6.396 28.139 1.00 85.69 202 LEU A C 1
ATOM 1496 O O . LEU A 1 202 ? -11.048 5.379 27.596 1.00 85.69 202 LEU A O 1
ATOM 1500 N N . LYS A 1 203 ? -10.909 6.653 29.422 1.00 86.06 203 LYS A N 1
ATOM 1501 C CA . LYS A 1 203 ? -11.663 5.737 30.307 1.00 86.06 203 LYS A CA 1
ATOM 1502 C C . LYS A 1 203 ? -13.033 5.361 29.739 1.00 86.06 203 LYS A C 1
ATOM 1504 O O . LYS A 1 203 ? -13.491 4.221 29.832 1.00 86.06 203 LYS A O 1
ATOM 1509 N N . LYS A 1 204 ? -13.728 6.334 29.140 1.00 86.50 204 LYS A N 1
ATOM 1510 C CA . LYS A 1 204 ? -15.050 6.127 28.532 1.00 86.50 204 LYS A CA 1
ATOM 1511 C C . LYS A 1 204 ? -14.945 5.423 27.184 1.00 86.50 204 LYS A C 1
ATOM 1513 O O . LYS A 1 204 ? -15.864 4.674 26.844 1.00 86.50 204 LYS A O 1
ATOM 1518 N N . PHE A 1 205 ? -13.873 5.672 26.437 1.00 88.81 205 PHE A N 1
ATOM 1519 C CA . PHE A 1 205 ? -13.550 4.967 25.205 1.00 88.81 205 PHE A CA 1
ATOM 1520 C C . PHE A 1 205 ? -13.280 3.488 25.491 1.00 88.81 205 PHE A C 1
ATOM 1522 O O . PHE A 1 205 ? -14.049 2.657 25.013 1.00 88.81 205 PHE A O 1
ATOM 1529 N N . ILE A 1 206 ? -12.328 3.178 26.377 1.00 88.50 206 ILE A N 1
ATOM 1530 C CA . ILE A 1 206 ? -11.976 1.817 26.810 1.00 88.50 206 ILE A CA 1
ATOM 1531 C C . ILE A 1 206 ? -13.228 1.057 27.256 1.00 88.50 206 ILE A C 1
ATOM 1533 O O . ILE A 1 206 ? -13.561 0.014 26.701 1.00 88.50 206 ILE A O 1
ATOM 1537 N N . LYS A 1 207 ? -14.035 1.642 28.151 1.00 87.56 207 LYS A N 1
ATOM 1538 C CA . LYS A 1 207 ? -15.284 1.016 28.622 1.00 87.56 207 LYS A CA 1
ATOM 1539 C C . LYS A 1 207 ? -16.319 0.778 27.515 1.00 87.56 207 LYS A C 1
ATOM 1541 O O . LYS A 1 207 ? -17.126 -0.149 27.594 1.00 87.56 207 LYS A O 1
ATOM 1546 N N . LYS A 1 208 ? -16.391 1.654 26.507 1.00 87.06 208 LYS A N 1
ATOM 1547 C CA . LYS A 1 208 ? -17.311 1.473 25.372 1.00 87.06 208 LYS A CA 1
ATOM 1548 C C . LYS A 1 208 ? -16.809 0.407 24.410 1.00 87.06 208 LYS A C 1
ATOM 1550 O O . LYS A 1 208 ? -17.654 -0.308 23.876 1.00 87.06 208 LYS A O 1
ATOM 1555 N N . VAL A 1 209 ? -15.501 0.353 24.172 1.00 88.38 209 VAL A N 1
ATOM 1556 C CA . VAL A 1 209 ? -14.861 -0.636 23.304 1.00 88.38 209 VAL A CA 1
ATOM 1557 C C . VAL A 1 209 ? -14.953 -2.010 23.943 1.00 88.38 209 VAL A C 1
ATOM 1559 O O . VAL A 1 209 ? -15.518 -2.888 23.305 1.00 88.38 209 VAL A O 1
ATOM 1562 N N . SER A 1 210 ? -14.575 -2.170 25.217 1.00 85.62 210 SER A N 1
ATOM 1563 C CA . SER A 1 210 ? -14.668 -3.464 25.907 1.00 85.62 210 SER A CA 1
ATOM 1564 C C . SER A 1 210 ? -16.098 -4.000 25.911 1.00 85.62 210 SER A C 1
ATOM 1566 O O . SER A 1 210 ? -16.333 -5.137 25.531 1.00 85.62 210 SER A O 1
ATOM 1568 N N . ARG A 1 211 ? -17.099 -3.156 26.197 1.00 85.06 211 ARG A N 1
ATOM 1569 C CA . ARG A 1 211 ? -18.513 -3.562 26.133 1.00 85.06 211 ARG A CA 1
ATOM 1570 C C . ARG A 1 211 ? -18.974 -3.940 24.722 1.00 85.06 211 ARG A C 1
ATOM 1572 O O . ARG A 1 211 ? -19.864 -4.768 24.576 1.00 85.06 211 ARG A O 1
ATOM 1579 N N . LYS A 1 212 ? -18.446 -3.289 23.682 1.00 84.31 212 LYS A N 1
ATOM 1580 C CA . LYS A 1 212 ? -18.794 -3.617 22.291 1.00 84.31 212 LYS A CA 1
ATOM 1581 C C . LYS A 1 212 ? -18.089 -4.874 21.798 1.00 84.31 212 LYS A C 1
ATOM 1583 O O . LYS A 1 212 ? -18.693 -5.596 21.019 1.00 84.31 212 LYS A O 1
ATOM 1588 N N . ALA A 1 213 ? -16.862 -5.105 22.251 1.00 80.62 213 ALA A N 1
ATOM 1589 C CA . ALA A 1 213 ? -16.089 -6.304 21.966 1.00 80.62 213 ALA A CA 1
ATOM 1590 C C . ALA A 1 213 ? -16.666 -7.530 22.694 1.00 80.62 213 ALA A C 1
ATOM 1592 O O . ALA A 1 213 ? -16.778 -8.596 22.103 1.00 80.62 213 ALA A O 1
ATOM 1593 N N . ALA A 1 214 ? -17.121 -7.356 23.939 1.00 74.31 214 ALA A N 1
ATOM 1594 C CA . ALA A 1 214 ? -17.716 -8.415 24.754 1.00 74.31 214 ALA A CA 1
ATOM 1595 C C . ALA A 1 214 ? -19.035 -8.966 24.191 1.00 74.31 214 ALA A C 1
ATOM 1597 O O . ALA A 1 214 ? -19.320 -10.155 24.325 1.00 74.31 214 ALA A O 1
ATOM 1598 N N . GLY A 1 215 ? -19.861 -8.108 23.578 1.00 71.50 215 GLY A N 1
ATOM 1599 C CA . GLY A 1 215 ? -21.218 -8.482 23.176 1.00 71.50 215 GLY A CA 1
ATOM 1600 C C . GLY A 1 215 ? -22.061 -8.900 24.389 1.00 71.50 215 GLY A C 1
ATOM 1601 O O . GLY A 1 215 ? -22.403 -8.049 25.210 1.00 71.50 215 GLY A O 1
ATOM 1602 N N . ASP A 1 216 ? -22.364 -10.200 24.482 1.00 59.12 216 ASP A N 1
ATOM 1603 C CA . ASP A 1 216 ? -23.108 -10.844 25.581 1.00 59.12 216 ASP A CA 1
ATOM 1604 C C . ASP A 1 216 ? -22.201 -11.599 26.585 1.00 59.12 216 ASP A C 1
ATOM 1606 O O . ASP A 1 216 ? -22.705 -12.186 27.544 1.00 59.12 216 ASP A O 1
ATOM 1610 N N . GLY A 1 217 ? -20.882 -11.617 26.360 1.00 65.88 217 GLY A N 1
ATOM 1611 C CA . GLY A 1 217 ? -19.891 -12.294 27.204 1.00 65.88 217 GLY A CA 1
ATOM 1612 C C . GLY A 1 217 ? -19.280 -11.406 28.292 1.00 65.88 217 GLY A C 1
ATOM 1613 O O . GLY A 1 217 ? -19.734 -10.285 28.546 1.00 65.88 217 GLY A O 1
ATOM 1614 N N . GLU A 1 218 ? -18.226 -11.910 28.936 1.00 70.06 218 GLU A N 1
ATOM 1615 C CA . GLU A 1 218 ? -17.434 -11.126 29.885 1.00 70.06 218 GLU A CA 1
ATOM 1616 C C . GLU A 1 218 ? -16.701 -9.979 29.182 1.00 70.06 218 GLU A C 1
ATOM 1618 O O . GLU A 1 218 ? -16.357 -10.049 27.999 1.00 70.06 218 GLU A O 1
ATOM 1623 N N . THR A 1 219 ? -16.516 -8.870 29.902 1.00 75.25 219 THR A N 1
ATOM 1624 C CA . THR A 1 219 ? -15.829 -7.704 29.352 1.00 75.25 219 THR A CA 1
ATOM 1625 C C . THR A 1 219 ? -14.328 -7.946 29.346 1.00 75.25 219 THR A C 1
ATOM 1627 O O . THR A 1 219 ? -13.771 -8.023 30.441 1.00 75.25 219 THR A O 1
ATOM 1630 N N . PRO A 1 220 ? -13.680 -8.004 28.169 1.00 80.69 220 PRO A N 1
ATOM 1631 C CA . PRO A 1 220 ? -12.240 -8.178 28.105 1.00 80.69 220 PRO A CA 1
ATOM 1632 C C . PRO A 1 220 ? -11.528 -6.958 28.676 1.00 80.69 220 PRO A C 1
ATOM 1634 O O . PRO A 1 220 ? -12.061 -5.835 28.661 1.00 80.69 220 PRO A O 1
ATOM 1637 N N . GLU A 1 221 ? -10.299 -7.181 29.111 1.00 84.62 221 GLU A N 1
ATOM 1638 C CA . GLU A 1 221 ? -9.393 -6.108 29.472 1.00 84.62 221 GLU A CA 1
ATOM 1639 C C . GLU A 1 221 ? -8.690 -5.596 28.210 1.00 84.62 221 GLU A C 1
ATOM 1641 O O . GLU A 1 221 ? -8.360 -6.356 27.302 1.00 84.62 221 GLU A O 1
ATOM 1646 N N . ILE A 1 222 ? -8.533 -4.278 28.087 1.00 87.56 222 ILE A N 1
ATOM 1647 C CA . ILE A 1 222 ? -7.837 -3.700 26.932 1.00 87.56 222 ILE A CA 1
ATOM 1648 C C . ILE A 1 222 ? -6.356 -3.649 27.275 1.00 87.56 222 ILE A C 1
ATOM 1650 O O . ILE A 1 222 ? -5.984 -2.859 28.135 1.00 87.56 222 ILE A O 1
ATOM 1654 N N . SER A 1 223 ? -5.538 -4.446 26.586 1.00 88.69 223 SER A N 1
ATOM 1655 C CA . SER A 1 223 ? -4.080 -4.464 26.748 1.00 88.69 223 SER A CA 1
ATOM 1656 C C . SER A 1 223 ? -3.471 -3.181 26.185 1.00 88.69 223 SER A C 1
ATOM 1658 O O . SER A 1 223 ? -2.808 -2.446 26.911 1.00 88.69 223 SER A O 1
ATOM 1660 N N . THR A 1 224 ? -3.754 -2.852 24.918 1.00 90.38 224 THR A N 1
ATOM 1661 C CA . THR A 1 224 ? -3.110 -1.720 24.228 1.00 90.38 224 THR A CA 1
ATOM 1662 C C . THR A 1 224 ? -4.075 -0.980 23.297 1.00 90.38 224 THR A C 1
ATOM 1664 O O . THR A 1 224 ? -4.926 -1.590 22.648 1.00 90.38 224 THR A O 1
ATOM 1667 N N . VAL A 1 225 ? -3.929 0.346 23.200 1.00 91.88 225 VAL A N 1
ATOM 1668 C CA . VAL A 1 225 ? -4.580 1.208 22.201 1.00 91.88 225 VAL A CA 1
ATOM 1669 C C . VAL A 1 225 ? -3.514 2.015 21.465 1.00 91.88 225 VAL A C 1
ATOM 1671 O O . VAL A 1 225 ? -2.729 2.728 22.092 1.00 91.88 225 VAL A O 1
ATOM 1674 N N . SER A 1 226 ? -3.525 1.955 20.136 1.00 92.19 226 SER A N 1
ATOM 1675 C CA . SER A 1 226 ? -2.605 2.699 19.274 1.00 92.19 226 SER A CA 1
ATOM 1676 C C . SER A 1 226 ? -3.325 3.416 18.131 1.00 92.19 226 SER A C 1
ATOM 1678 O O . SER A 1 226 ? -4.410 3.028 17.684 1.00 92.19 226 SER A O 1
ATOM 1680 N N . TYR A 1 227 ? -2.710 4.497 17.659 1.00 90.56 227 TYR A N 1
ATOM 1681 C CA . TYR A 1 227 ? -3.085 5.223 16.452 1.00 90.56 227 TYR A CA 1
ATOM 1682 C C . TYR A 1 227 ? -1.921 5.159 15.465 1.00 90.56 227 TYR A C 1
ATOM 1684 O O . TYR A 1 227 ? -0.911 5.838 15.635 1.00 90.56 227 TYR A O 1
ATOM 1692 N N . GLY A 1 228 ? -2.048 4.312 14.441 1.00 87.31 228 GLY A N 1
ATOM 1693 C CA . GLY A 1 228 ? -0.952 4.059 13.508 1.00 87.31 228 GLY A CA 1
ATOM 1694 C C . GLY A 1 228 ? 0.299 3.560 14.251 1.00 87.31 228 GLY A C 1
ATOM 1695 O O . GLY A 1 228 ? 0.195 2.561 14.965 1.00 87.31 228 GLY A O 1
ATOM 1696 N N . PRO A 1 229 ? 1.463 4.221 14.108 1.00 86.38 229 PRO A N 1
ATOM 1697 C CA . PRO A 1 229 ? 2.682 3.846 14.824 1.00 86.38 229 PRO A CA 1
ATOM 1698 C C . PRO A 1 229 ? 2.706 4.314 16.291 1.00 86.38 229 PRO A C 1
ATOM 1700 O O . PRO A 1 229 ? 3.558 3.865 17.052 1.00 86.38 229 PRO A O 1
ATOM 1703 N N . TYR A 1 230 ? 1.795 5.200 16.703 1.00 88.12 230 TYR A N 1
ATOM 1704 C CA . TYR A 1 230 ? 1.826 5.835 18.018 1.00 88.12 230 TYR A CA 1
ATOM 1705 C C . TYR A 1 230 ? 1.023 5.031 19.044 1.00 88.12 230 TYR A C 1
ATOM 1707 O O . TYR A 1 230 ? -0.181 4.810 18.881 1.00 88.12 230 TYR A O 1
ATOM 1715 N N . MET A 1 231 ? 1.672 4.606 20.127 1.00 87.25 231 MET A N 1
ATOM 1716 C CA . MET A 1 231 ? 1.002 3.968 21.261 1.00 87.25 231 MET A CA 1
ATOM 1717 C C . MET A 1 231 ? 0.399 5.041 22.173 1.00 87.25 231 MET A C 1
ATOM 1719 O O . MET A 1 231 ? 1.087 5.966 22.584 1.00 87.25 231 MET A O 1
ATOM 1723 N N . ILE A 1 232 ? -0.894 4.922 22.481 1.00 88.12 232 ILE A N 1
ATOM 1724 C CA . ILE A 1 232 ? -1.632 5.907 23.292 1.00 88.12 232 ILE A CA 1
ATOM 1725 C C . ILE A 1 232 ? -1.860 5.388 24.710 1.00 88.12 232 ILE A C 1
ATOM 1727 O O . ILE A 1 232 ? -1.887 6.156 25.667 1.00 88.12 232 ILE A O 1
ATOM 1731 N N . TYR A 1 233 ? -2.105 4.086 24.840 1.00 87.62 233 TYR A N 1
ATOM 1732 C CA . TYR A 1 233 ? -2.412 3.456 26.114 1.00 87.62 233 TYR A CA 1
ATOM 1733 C C . TYR A 1 233 ? -1.908 2.020 26.128 1.00 87.62 233 TYR A C 1
ATOM 1735 O O . TYR A 1 233 ? -2.148 1.285 25.172 1.00 87.62 233 TYR A O 1
ATOM 1743 N N . ALA A 1 234 ? -1.291 1.623 27.236 1.00 87.88 234 ALA A N 1
ATOM 1744 C CA . ALA A 1 234 ? -0.978 0.243 27.568 1.00 87.88 234 ALA A CA 1
ATOM 1745 C C . ALA A 1 234 ? -1.402 -0.019 29.018 1.00 87.88 234 ALA A C 1
ATOM 1747 O O . ALA A 1 234 ? -1.089 0.778 29.905 1.00 87.88 234 ALA A O 1
ATOM 1748 N N . ASN A 1 235 ? -2.095 -1.126 29.274 1.00 86.06 235 ASN A N 1
ATOM 1749 C CA . ASN A 1 235 ? -2.635 -1.446 30.594 1.00 86.06 235 ASN A CA 1
ATOM 1750 C C . ASN A 1 235 ? -1.536 -1.588 31.655 1.00 86.06 235 ASN A C 1
ATOM 1752 O O . ASN A 1 235 ? -1.655 -1.051 32.752 1.00 86.06 235 ASN A O 1
ATOM 1756 N N . PHE A 1 236 ? -0.419 -2.229 31.295 1.00 79.38 236 PHE A N 1
ATOM 1757 C CA . PHE A 1 236 ? 0.740 -2.384 32.180 1.00 79.38 236 PHE A CA 1
ATOM 1758 C C . PHE A 1 236 ? 1.341 -1.044 32.628 1.00 79.38 236 PHE A C 1
ATOM 1760 O O . PHE A 1 236 ? 1.891 -0.957 33.724 1.00 79.38 236 PHE A O 1
ATOM 1767 N N . LEU A 1 237 ? 1.244 -0.009 31.789 1.00 75.19 237 LEU A N 1
ATOM 1768 C CA . LEU A 1 237 ? 1.840 1.294 32.066 1.00 75.19 237 LEU A CA 1
ATOM 1769 C C . LEU A 1 237 ? 0.851 2.257 32.731 1.00 75.19 237 LEU A C 1
ATOM 1771 O O . LEU A 1 237 ? 1.255 3.042 33.576 1.00 75.19 237 LEU A O 1
ATOM 1775 N N . HIS A 1 238 ? -0.434 2.178 32.369 1.00 74.50 238 HIS A N 1
ATOM 1776 C CA . HIS A 1 238 ? -1.427 3.212 32.679 1.00 74.50 238 HIS A CA 1
ATOM 1777 C C . HIS A 1 238 ? -2.705 2.685 33.347 1.00 74.50 238 HIS A C 1
ATOM 1779 O O . HIS A 1 238 ? -3.714 3.393 33.385 1.00 74.50 238 HIS A O 1
ATOM 1785 N N . GLY A 1 239 ? -2.706 1.448 33.854 1.00 67.38 239 GLY A N 1
ATOM 1786 C CA . GLY A 1 239 ? -3.869 0.838 34.513 1.00 67.38 239 GLY A CA 1
ATOM 1787 C C . GLY A 1 239 ? -4.419 1.669 35.681 1.00 67.38 239 GLY A C 1
ATOM 1788 O O . GLY A 1 239 ? -5.635 1.825 35.806 1.00 67.38 239 GLY A O 1
ATOM 1789 N N . ASP A 1 240 ? -3.525 2.284 36.463 1.00 74.25 240 ASP A N 1
ATOM 1790 C CA . ASP A 1 240 ? -3.860 3.101 37.641 1.00 74.25 240 ASP A CA 1
ATOM 1791 C C . ASP A 1 240 ? -3.717 4.623 37.409 1.00 74.25 240 ASP A C 1
ATOM 1793 O O . ASP A 1 240 ? -4.027 5.426 38.296 1.00 74.25 240 ASP A O 1
ATOM 1797 N N . ASP A 1 241 ? -3.303 5.046 36.209 1.00 78.88 241 ASP A N 1
ATOM 1798 C CA . ASP A 1 241 ? -3.048 6.453 35.880 1.00 78.88 241 ASP A CA 1
ATOM 1799 C C . ASP A 1 241 ? -4.348 7.190 35.528 1.00 78.88 241 ASP A C 1
ATOM 1801 O O . ASP A 1 241 ? -4.686 7.445 34.365 1.00 78.88 241 ASP A O 1
ATOM 1805 N N . ASP A 1 242 ? -5.091 7.594 36.562 1.00 78.44 242 ASP A N 1
ATOM 1806 C CA . ASP A 1 242 ? -6.313 8.393 36.405 1.00 78.44 242 ASP A CA 1
ATOM 1807 C C . ASP A 1 242 ? -6.066 9.736 35.678 1.00 78.44 242 ASP A C 1
ATOM 1809 O O . ASP A 1 242 ? -7.011 10.321 35.140 1.00 78.44 242 ASP A O 1
ATOM 1813 N N . GLU A 1 243 ? -4.823 10.225 35.618 1.00 81.00 243 GLU A N 1
ATOM 1814 C CA . GLU A 1 243 ? -4.451 11.417 34.850 1.00 81.00 243 GLU A CA 1
ATOM 1815 C C . GLU A 1 243 ? -4.621 11.193 33.340 1.00 81.00 243 GLU A C 1
ATOM 1817 O O . GLU A 1 243 ? -5.347 11.942 32.687 1.00 81.00 243 GLU A O 1
ATOM 1822 N N . ILE A 1 244 ? -4.061 10.113 32.792 1.00 82.06 244 ILE A N 1
ATOM 1823 C CA . ILE A 1 244 ? -4.152 9.784 31.360 1.00 82.06 244 ILE A CA 1
ATOM 1824 C C . ILE A 1 244 ? -5.565 9.301 31.013 1.00 82.06 244 ILE A C 1
ATOM 1826 O O . ILE A 1 244 ? -6.156 9.713 30.012 1.00 82.06 244 ILE A O 1
ATOM 1830 N N . LEU A 1 245 ? -6.175 8.493 31.885 1.00 81.56 245 LEU A N 1
ATOM 1831 C CA . LEU A 1 245 ? -7.509 7.927 31.663 1.00 81.56 245 LEU A CA 1
ATOM 1832 C C . LEU A 1 245 ? -8.619 8.989 31.557 1.00 81.56 245 LEU A C 1
ATOM 1834 O O . LEU A 1 245 ? -9.626 8.772 30.867 1.00 81.56 245 LEU A O 1
ATOM 1838 N N . ASN A 1 246 ? -8.473 10.130 32.234 1.00 84.81 246 ASN A N 1
ATOM 1839 C CA . ASN A 1 246 ? -9.470 11.203 32.211 1.00 84.81 246 ASN A CA 1
ATOM 1840 C C . ASN A 1 246 ? -9.268 12.216 31.076 1.00 84.81 246 ASN A C 1
ATOM 1842 O O . ASN A 1 246 ? -10.172 13.023 30.838 1.00 84.81 246 ASN A O 1
ATOM 1846 N N . ARG A 1 247 ? -8.155 12.150 30.338 1.00 85.06 247 ARG A N 1
ATOM 1847 C CA . ARG A 1 247 ? -7.893 13.041 29.202 1.00 85.06 247 ARG A CA 1
ATOM 1848 C C . ARG A 1 247 ? -8.687 12.633 27.950 1.00 85.06 247 ARG A C 1
ATOM 1850 O O . ARG A 1 247 ? -9.045 11.456 27.793 1.00 85.06 247 ARG A O 1
ATOM 1857 N N . PRO A 1 248 ? -9.034 13.589 27.066 1.00 86.62 248 PRO A N 1
ATOM 1858 C CA . PRO A 1 248 ? -9.654 13.289 25.778 1.00 86.62 248 PRO A CA 1
ATOM 1859 C C . PRO A 1 248 ? -8.726 12.454 24.887 1.00 86.62 248 PRO A C 1
ATOM 1861 O O . PRO A 1 248 ? -7.539 12.744 24.782 1.00 86.62 248 PRO A O 1
ATOM 1864 N N . VAL A 1 249 ? -9.276 11.449 24.194 1.00 85.50 249 VAL A N 1
ATOM 1865 C CA . VAL A 1 249 ? -8.490 10.574 23.294 1.00 85.50 249 VAL A CA 1
ATOM 1866 C C . VAL A 1 249 ? -7.778 11.382 22.204 1.00 85.50 249 VAL A C 1
ATOM 1868 O O . VAL A 1 249 ? -6.656 11.063 21.837 1.00 85.50 249 VAL A O 1
ATOM 1871 N N . LEU A 1 250 ? -8.412 12.444 21.706 1.00 84.81 250 LEU A N 1
ATOM 1872 C CA . LEU A 1 250 ? -7.853 13.294 20.655 1.00 84.81 250 LEU A CA 1
ATOM 1873 C C . LEU A 1 250 ? -6.589 14.033 21.108 1.00 84.81 250 LEU A C 1
ATOM 1875 O O . LEU A 1 250 ? -5.638 14.117 20.337 1.00 84.81 250 LEU A O 1
ATOM 1879 N N . ASP A 1 251 ? -6.562 14.522 22.346 1.00 85.62 251 ASP A N 1
ATOM 1880 C CA . ASP A 1 251 ? -5.405 15.247 22.878 1.00 85.62 251 ASP A CA 1
ATOM 1881 C C . ASP A 1 251 ? -4.237 14.298 23.131 1.00 85.62 251 ASP A C 1
ATOM 1883 O O . ASP A 1 251 ? -3.099 14.649 22.848 1.00 85.62 251 ASP A O 1
ATOM 1887 N N . LEU A 1 252 ? -4.525 13.074 23.587 1.00 85.12 252 LEU A N 1
ATOM 1888 C CA . LEU A 1 252 ? -3.510 12.034 23.751 1.00 85.12 252 LEU A CA 1
ATOM 1889 C C . LEU A 1 252 ? -2.908 11.603 22.408 1.00 85.12 252 LEU A C 1
ATOM 1891 O O . LEU A 1 252 ? -1.705 11.398 22.316 1.00 85.12 252 LEU A O 1
ATOM 1895 N N . VAL A 1 253 ? -3.724 11.501 21.351 1.00 86.31 253 VAL A N 1
ATOM 1896 C CA . VAL A 1 253 ? -3.222 11.220 19.993 1.00 86.31 253 VAL A CA 1
ATOM 1897 C C . VAL A 1 253 ? -2.306 12.350 19.525 1.00 86.31 253 VAL A C 1
ATOM 1899 O O . VAL A 1 253 ? -1.234 12.079 18.995 1.00 86.31 253 VAL A O 1
ATOM 1902 N N . LYS A 1 254 ? -2.709 13.613 19.723 1.00 85.81 254 LYS A N 1
ATOM 1903 C CA . LYS A 1 254 ? -1.876 14.766 19.358 1.00 85.81 254 LYS A CA 1
ATOM 1904 C C . LYS A 1 254 ? -0.556 14.752 20.113 1.00 85.81 254 LYS A C 1
ATOM 1906 O O . LYS A 1 254 ? 0.482 14.893 19.483 1.00 85.81 254 LYS A O 1
ATOM 1911 N N . GLU A 1 255 ? -0.602 14.546 21.425 1.00 85.06 255 GLU A N 1
ATOM 1912 C CA . GLU A 1 255 ? 0.594 14.479 22.258 1.00 85.06 255 GLU A CA 1
ATOM 1913 C C . GLU A 1 255 ? 1.536 13.367 21.798 1.00 85.06 255 GLU A C 1
ATOM 1915 O O . GLU A 1 255 ? 2.703 13.649 21.557 1.00 85.06 255 GLU A O 1
ATOM 1920 N N . ALA A 1 256 ? 1.022 12.156 21.565 1.00 84.06 256 ALA A N 1
ATOM 1921 C CA . ALA A 1 256 ? 1.827 11.025 21.108 1.00 84.06 256 ALA A CA 1
ATOM 1922 C C . ALA A 1 256 ? 2.488 11.273 19.739 1.00 84.06 256 ALA A C 1
ATOM 1924 O O . ALA A 1 256 ? 3.618 10.844 19.518 1.00 84.06 256 ALA A O 1
ATOM 1925 N N . ILE A 1 257 ? 1.820 11.997 18.831 1.00 83.75 257 ILE A N 1
ATOM 1926 C CA . ILE A 1 257 ? 2.418 12.421 17.553 1.00 83.75 257 ILE A CA 1
ATOM 1927 C C . ILE A 1 257 ? 3.536 13.438 17.798 1.00 83.75 257 ILE A C 1
ATOM 1929 O O . ILE A 1 257 ? 4.589 13.350 17.171 1.00 83.75 257 ILE A O 1
ATOM 1933 N N . THR A 1 258 ? 3.316 14.396 18.704 1.00 81.50 258 THR A N 1
ATOM 1934 C CA . THR A 1 258 ? 4.300 15.443 19.007 1.00 81.50 258 THR A CA 1
ATOM 1935 C C . THR A 1 258 ? 5.508 14.943 19.797 1.00 81.50 258 THR A C 1
ATOM 1937 O O . THR A 1 258 ? 6.595 15.458 19.581 1.00 81.50 258 THR A O 1
ATOM 1940 N N . SER A 1 259 ? 5.338 13.944 20.670 1.00 75.94 259 SER A N 1
ATOM 1941 C CA . SER A 1 259 ? 6.400 13.385 21.517 1.00 75.94 259 SER A CA 1
ATOM 1942 C C . SER A 1 259 ? 7.104 12.177 20.897 1.00 75.94 259 SER A C 1
ATOM 1944 O O . SER A 1 259 ? 8.194 11.813 21.325 1.00 75.94 259 SER A O 1
ATOM 1946 N N . GLY A 1 260 ? 6.493 11.520 19.903 1.00 58.84 260 GLY A N 1
ATOM 1947 C CA . GLY A 1 260 ? 6.987 10.264 19.327 1.00 58.84 260 GLY A CA 1
ATOM 1948 C C . GLY A 1 260 ? 8.353 10.341 18.632 1.00 58.84 260 GLY A C 1
ATOM 1949 O O . GLY A 1 260 ? 8.943 9.294 18.378 1.00 58.84 260 GLY A O 1
ATOM 1950 N N . ASP A 1 261 ? 8.871 11.542 18.354 1.00 51.78 261 ASP A N 1
ATOM 1951 C CA . ASP A 1 261 ? 10.219 11.737 17.795 1.00 51.78 261 ASP A CA 1
ATOM 1952 C C . ASP A 1 261 ? 11.297 12.011 18.860 1.00 51.78 261 ASP A C 1
ATOM 1954 O O . ASP A 1 261 ? 12.484 11.834 18.571 1.00 51.78 261 ASP A O 1
ATOM 1958 N N . ASP A 1 262 ? 10.925 12.373 20.095 1.00 52.31 262 ASP A N 1
ATOM 1959 C CA . ASP A 1 262 ? 11.902 12.713 21.139 1.00 52.31 262 ASP A CA 1
ATOM 1960 C C . ASP A 1 262 ? 12.729 11.474 21.549 1.00 52.31 262 ASP A C 1
ATOM 1962 O O . ASP A 1 262 ? 13.953 11.546 21.677 1.00 52.31 262 ASP A O 1
ATOM 1966 N N . GLU A 1 263 ? 12.100 10.295 21.640 1.00 48.59 263 GLU A N 1
ATOM 1967 C CA . GLU A 1 263 ? 12.794 9.043 21.996 1.00 48.59 263 GLU A CA 1
ATOM 1968 C C . GLU A 1 263 ? 13.653 8.475 20.849 1.00 48.59 263 GLU A C 1
ATOM 1970 O O . GLU A 1 263 ? 14.674 7.823 21.086 1.00 48.59 263 GLU A O 1
ATOM 1975 N N . MET A 1 264 ? 13.279 8.729 19.589 1.00 41.38 264 MET A N 1
ATOM 1976 C CA . MET A 1 264 ? 14.023 8.241 18.417 1.00 41.38 264 MET A CA 1
ATOM 1977 C C . MET A 1 264 ? 15.313 9.046 18.194 1.00 41.38 264 MET A C 1
ATOM 1979 O O . MET A 1 264 ? 16.317 8.504 17.721 1.00 41.38 264 MET A O 1
ATOM 1983 N N . PHE A 1 265 ? 15.316 10.323 18.593 1.00 39.91 265 PHE A N 1
ATOM 1984 C CA . PHE A 1 265 ? 16.504 11.174 18.567 1.00 39.91 265 PHE A CA 1
ATOM 1985 C C . PHE A 1 265 ? 17.470 10.868 19.725 1.00 39.91 265 PHE A C 1
ATOM 1987 O O . PHE A 1 265 ? 18.685 10.836 19.512 1.00 39.91 265 PHE A O 1
ATOM 1994 N N . GLU A 1 266 ? 16.965 10.556 20.925 1.00 44.75 266 GLU A N 1
ATOM 1995 C CA . GLU A 1 266 ? 17.816 10.175 22.064 1.00 44.75 266 GLU A CA 1
ATOM 1996 C C . GLU A 1 266 ? 18.541 8.835 21.853 1.00 44.75 266 GLU A C 1
ATOM 1998 O O . GLU A 1 266 ? 19.709 8.698 22.231 1.00 44.75 266 GLU A O 1
ATOM 2003 N N . LEU A 1 267 ? 17.917 7.858 21.182 1.00 38.84 267 LEU A N 1
ATOM 2004 C CA . LEU A 1 267 ? 18.525 6.535 20.983 1.00 38.84 267 LEU A CA 1
ATOM 2005 C C . LEU A 1 267 ? 19.707 6.529 19.988 1.00 38.84 267 LEU A C 1
ATOM 2007 O O . LEU A 1 267 ? 20.523 5.607 20.003 1.00 38.84 267 LEU A O 1
ATOM 2011 N N . MET A 1 268 ? 19.817 7.547 19.128 1.00 42.62 268 MET A N 1
ATOM 2012 C CA . MET A 1 268 ? 20.880 7.679 18.116 1.00 42.62 268 MET A CA 1
ATOM 2013 C C . MET A 1 268 ? 22.015 8.632 18.539 1.00 42.62 268 MET A C 1
ATOM 2015 O O . MET A 1 268 ? 22.994 8.774 17.805 1.00 42.62 268 MET A O 1
ATOM 2019 N N . GLY A 1 269 ? 21.913 9.267 19.715 1.00 44.16 269 GLY A N 1
ATOM 2020 C CA . GLY A 1 269 ? 22.881 10.253 20.223 1.00 44.16 269 GLY A CA 1
ATOM 2021 C C . GLY A 1 269 ? 23.909 9.730 21.237 1.00 44.16 269 GLY A C 1
ATOM 2022 O O . GLY A 1 269 ? 24.762 10.492 21.690 1.00 44.16 269 GLY A O 1
ATOM 2023 N N . GLY A 1 270 ? 23.854 8.453 21.616 1.00 35.34 270 GLY A N 1
ATOM 2024 C CA . GLY A 1 270 ? 24.748 7.879 22.622 1.00 35.34 270 GLY A CA 1
ATOM 2025 C C . GLY A 1 270 ? 26.026 7.279 22.038 1.00 35.34 270 GLY A C 1
ATOM 2026 O O . GLY A 1 270 ? 26.020 6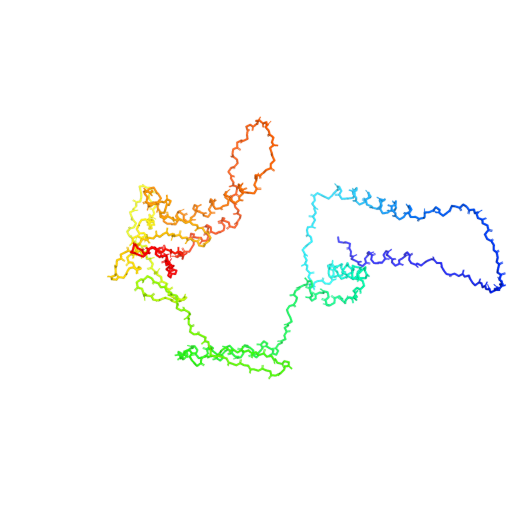.097 21.715 1.00 35.34 270 GLY A O 1
ATOM 2027 N N . ASP A 1 271 ? 27.094 8.077 21.926 1.00 39.09 271 ASP A N 1
ATOM 2028 C CA . ASP A 1 271 ? 28.488 7.733 22.301 1.00 39.09 271 ASP A CA 1
ATOM 2029 C C . ASP A 1 271 ? 29.478 8.720 21.657 1.00 39.09 271 ASP A C 1
ATOM 2031 O O . ASP A 1 271 ? 29.857 8.545 20.507 1.00 39.09 271 ASP A O 1
ATOM 2035 N N . TYR A 1 272 ? 29.856 9.777 22.383 1.00 36.62 272 TYR A N 1
ATOM 2036 C CA . TYR A 1 272 ? 31.241 10.246 22.545 1.00 36.62 272 TYR A CA 1
ATOM 2037 C C . TYR A 1 272 ? 31.249 11.203 23.739 1.00 36.62 272 TYR A C 1
ATOM 2039 O O . TYR A 1 272 ? 30.668 12.287 23.695 1.00 36.62 272 TYR A O 1
ATOM 2047 N N . GLY A 1 273 ? 31.876 10.772 24.831 1.00 36.44 273 GLY A N 1
ATOM 2048 C CA . GLY A 1 273 ? 32.076 11.608 26.005 1.00 36.44 273 GLY A CA 1
ATOM 2049 C C . GLY A 1 273 ? 33.019 12.777 25.730 1.00 36.44 273 GLY A C 1
ATOM 2050 O O . GLY A 1 273 ? 34.018 12.622 25.035 1.00 36.44 273 GLY A O 1
ATOM 2051 N N . ASP A 1 274 ? 32.727 13.915 26.351 1.00 31.73 274 ASP A N 1
ATOM 2052 C CA . ASP A 1 274 ? 33.747 14.659 27.081 1.00 31.73 274 ASP A CA 1
ATOM 2053 C C . ASP A 1 274 ? 33.084 15.525 28.159 1.00 31.73 274 ASP A C 1
ATOM 2055 O O . ASP A 1 274 ? 32.101 16.231 27.927 1.00 31.73 274 ASP A O 1
ATOM 2059 N N . GLU A 1 275 ? 33.618 15.422 29.373 1.00 41.94 275 GLU A N 1
ATOM 2060 C CA . GLU A 1 275 ? 33.259 16.248 30.516 1.00 41.94 275 GLU A CA 1
ATOM 2061 C C . GLU A 1 275 ? 33.756 17.682 30.293 1.00 41.94 275 GLU A C 1
ATOM 2063 O O . GLU A 1 275 ? 34.925 17.998 30.526 1.00 41.94 275 GLU A O 1
ATOM 2068 N N . GLN A 1 276 ? 32.857 18.592 29.931 1.00 33.34 276 GLN A N 1
ATOM 2069 C CA . GLN A 1 276 ? 32.998 19.987 30.332 1.00 33.34 276 GLN A CA 1
ATOM 2070 C C . GLN A 1 276 ? 31.637 20.671 30.350 1.00 33.34 276 GLN A C 1
ATOM 2072 O O . GLN A 1 276 ? 30.943 20.749 29.342 1.00 33.34 276 GLN A O 1
ATOM 2077 N N . GLY A 1 277 ? 31.243 21.110 31.545 1.00 40.81 277 GLY A N 1
ATOM 2078 C CA . GLY A 1 277 ? 30.010 21.845 31.749 1.00 40.81 277 GLY A CA 1
ATOM 2079 C C . GLY A 1 277 ? 30.059 23.183 31.031 1.00 40.81 277 GLY A C 1
ATOM 2080 O O . GLY A 1 277 ? 30.955 23.978 31.292 1.00 40.81 277 GLY A O 1
ATOM 2081 N N . ASP A 1 278 ? 29.054 23.415 30.199 1.00 29.58 278 ASP A N 1
ATOM 2082 C CA . ASP A 1 278 ? 28.534 24.736 29.898 1.00 29.58 278 ASP A CA 1
ATOM 2083 C C . ASP A 1 278 ? 27.008 24.631 29.779 1.00 29.58 278 ASP A C 1
ATOM 2085 O O . ASP A 1 278 ? 26.450 23.705 29.191 1.00 29.58 278 ASP A O 1
ATOM 2089 N N . ASP A 1 279 ? 26.357 25.580 30.438 1.00 40.16 279 ASP A N 1
ATOM 2090 C CA . ASP A 1 279 ? 24.920 25.781 30.562 1.00 40.16 279 ASP A CA 1
ATOM 2091 C C . ASP A 1 279 ? 24.322 26.083 29.173 1.00 40.16 279 ASP A C 1
ATOM 2093 O O . ASP A 1 279 ? 24.451 27.197 28.659 1.00 40.16 279 ASP A O 1
ATOM 2097 N N . VAL A 1 280 ? 23.707 25.086 28.529 1.00 33.62 280 VAL A N 1
ATOM 2098 C CA . VAL A 1 280 ? 22.953 25.267 27.279 1.00 33.62 280 VAL A CA 1
ATOM 2099 C C . VAL A 1 280 ? 21.484 25.006 27.576 1.00 33.62 280 VAL A C 1
ATOM 2101 O O . VAL A 1 280 ? 21.060 23.874 27.795 1.00 33.62 280 VAL A O 1
ATOM 2104 N N . GLY A 1 281 ? 20.714 26.095 27.614 1.00 30.80 281 GLY A N 1
ATOM 2105 C CA . GLY A 1 281 ? 19.267 26.069 27.775 1.00 30.80 281 GLY A CA 1
ATOM 2106 C C . GLY A 1 281 ? 18.603 25.136 26.764 1.00 30.80 281 GLY A C 1
ATOM 2107 O O . GLY A 1 281 ? 18.945 25.147 25.582 1.00 30.80 281 GLY A O 1
ATOM 2108 N N . GLY A 1 282 ? 17.650 24.342 27.256 1.00 29.98 282 GLY A N 1
ATOM 2109 C CA . GLY A 1 282 ? 16.865 23.410 26.456 1.00 29.98 282 GLY A CA 1
ATOM 2110 C C . GLY A 1 282 ? 16.209 24.113 25.273 1.00 29.98 282 GLY A C 1
ATOM 2111 O O . GLY A 1 282 ? 15.297 24.925 25.442 1.00 29.98 282 GLY A O 1
ATOM 2112 N N . ALA A 1 283 ? 16.693 23.805 24.074 1.00 34.00 283 ALA A N 1
ATOM 2113 C CA . ALA A 1 283 ? 15.975 24.083 22.848 1.00 34.00 283 ALA A CA 1
ATOM 2114 C C . ALA A 1 283 ? 14.810 23.090 22.787 1.00 34.00 283 ALA A C 1
ATOM 2116 O O . ALA A 1 283 ? 15.032 21.883 22.748 1.00 34.00 283 ALA A O 1
ATOM 2117 N N . ALA A 1 284 ? 13.578 23.597 22.845 1.00 40.50 284 ALA A N 1
ATOM 2118 C CA . ALA A 1 284 ? 12.396 22.805 22.537 1.00 40.50 284 ALA A CA 1
ATOM 2119 C C . ALA A 1 284 ? 12.594 22.181 21.148 1.00 40.50 284 ALA A C 1
ATOM 2121 O O . ALA A 1 284 ? 12.886 22.915 20.202 1.00 40.50 284 ALA A O 1
ATOM 2122 N N . ALA A 1 285 ? 12.500 20.854 21.048 1.00 51.06 285 ALA A N 1
ATOM 2123 C CA . ALA A 1 285 ? 12.615 20.147 19.781 1.00 51.06 285 ALA A CA 1
ATOM 2124 C C . ALA A 1 285 ? 11.614 20.749 18.781 1.00 51.06 285 ALA A C 1
ATOM 2126 O O . ALA A 1 285 ? 10.411 20.820 19.042 1.00 51.06 285 ALA A O 1
ATOM 2127 N N . GLU A 1 286 ? 12.119 21.286 17.668 1.00 59.22 286 GLU A N 1
ATOM 2128 C CA . GLU A 1 286 ? 11.268 21.827 16.612 1.00 59.22 286 GLU A CA 1
ATOM 2129 C C . GLU A 1 286 ? 10.546 20.656 15.932 1.00 59.22 286 GLU A C 1
ATOM 2131 O O . GLU A 1 286 ? 11.183 19.812 15.305 1.00 59.22 286 GLU A O 1
ATOM 2136 N N . LEU A 1 287 ? 9.218 20.606 16.078 1.00 63.50 287 LEU A N 1
ATOM 2137 C CA . LEU A 1 287 ? 8.350 19.615 15.436 1.00 63.50 287 LEU A CA 1
ATOM 2138 C C . LEU A 1 287 ? 8.627 19.526 13.931 1.00 63.50 287 LEU A C 1
ATOM 2140 O O . LEU A 1 287 ? 8.729 20.547 13.242 1.00 63.50 287 LEU A O 1
ATOM 2144 N N . THR A 1 288 ? 8.689 18.305 13.406 1.00 74.69 288 THR A N 1
ATOM 2145 C CA . THR A 1 288 ? 8.895 18.076 11.977 1.00 74.69 288 THR A CA 1
ATOM 2146 C C . THR A 1 288 ? 7.705 18.603 11.166 1.00 74.69 288 THR A C 1
ATOM 2148 O O . THR A 1 288 ? 6.559 18.655 11.628 1.00 74.69 288 THR A O 1
ATOM 2151 N N . SER A 1 289 ? 7.951 19.006 9.916 1.00 72.19 289 SER A N 1
ATOM 2152 C CA . SER A 1 289 ? 6.893 19.504 9.025 1.00 72.19 289 SER A CA 1
ATOM 2153 C C . SER A 1 289 ? 5.778 18.478 8.790 1.00 72.19 289 SER A C 1
ATOM 2155 O O . SER A 1 289 ? 4.627 18.867 8.603 1.00 72.19 289 SER A O 1
ATOM 2157 N N . GLU A 1 290 ? 6.110 17.186 8.843 1.00 72.56 290 GLU A N 1
ATOM 2158 C CA . GLU A 1 290 ? 5.164 16.076 8.693 1.00 72.56 290 GLU A CA 1
ATOM 2159 C C . GLU A 1 290 ? 4.245 15.943 9.920 1.00 72.56 290 GLU A C 1
ATOM 2161 O O . GLU A 1 290 ? 3.030 15.833 9.759 1.00 72.56 290 GLU A O 1
ATOM 2166 N N . GLN A 1 291 ? 4.781 16.070 11.141 1.00 67.62 291 GLN A N 1
ATOM 2167 C CA . GLN A 1 291 ? 3.982 16.046 12.377 1.00 67.62 291 GLN A CA 1
ATOM 2168 C C . GLN A 1 291 ? 2.982 17.205 12.436 1.00 67.62 291 GLN A C 1
ATOM 2170 O O . GLN A 1 291 ? 1.822 17.028 12.812 1.00 67.62 291 GLN A O 1
ATOM 2175 N N . ILE A 1 292 ? 3.411 18.405 12.037 1.00 74.75 292 ILE A N 1
ATOM 2176 C CA . ILE A 1 292 ? 2.536 19.582 12.002 1.00 74.75 292 ILE A CA 1
ATOM 2177 C C . ILE A 1 292 ? 1.404 19.378 10.986 1.00 74.75 292 ILE A C 1
ATOM 2179 O O . ILE A 1 292 ? 0.260 19.758 11.254 1.00 74.75 292 ILE A O 1
ATOM 2183 N N . GLU A 1 293 ? 1.689 18.787 9.824 1.00 78.00 293 GLU A N 1
ATOM 2184 C CA . GLU A 1 293 ? 0.661 18.461 8.833 1.00 78.00 293 GLU A CA 1
ATOM 2185 C C . GLU A 1 293 ? -0.316 17.409 9.369 1.00 78.00 293 GLU A C 1
ATOM 2187 O O . GLU A 1 293 ? -1.528 17.616 9.286 1.00 78.00 293 GLU A O 1
ATOM 2192 N N . GLU A 1 294 ? 0.179 16.346 10.006 1.00 76.06 294 GLU A N 1
ATOM 2193 C CA . GLU A 1 294 ? -0.662 15.277 10.546 1.00 76.06 294 GLU A CA 1
ATOM 2194 C C . GLU A 1 294 ? -1.581 15.759 11.679 1.00 76.06 294 GLU A C 1
ATOM 2196 O O . GLU A 1 294 ? -2.773 15.437 11.687 1.00 76.06 294 GLU A O 1
ATOM 2201 N N . VAL A 1 295 ? -1.081 16.595 12.596 1.00 77.62 295 VAL A N 1
ATOM 2202 C CA . VAL A 1 295 ? -1.892 17.193 13.672 1.00 77.62 295 VAL A CA 1
ATOM 2203 C C . VAL A 1 295 ? -2.980 18.111 13.103 1.00 77.62 295 VAL A C 1
ATOM 2205 O O . VAL A 1 295 ? -4.135 18.055 13.539 1.00 77.62 295 VAL A O 1
ATOM 2208 N N . ASN A 1 296 ? -2.651 18.921 12.092 1.00 78.31 296 ASN A N 1
ATOM 2209 C CA . ASN A 1 296 ? -3.625 19.783 11.414 1.00 78.31 296 ASN A CA 1
ATOM 2210 C C . ASN A 1 296 ? -4.690 18.974 10.659 1.00 78.31 296 ASN A C 1
ATOM 2212 O O . ASN A 1 296 ? -5.874 19.333 10.646 1.00 78.31 296 ASN A O 1
ATOM 2216 N N . ASP A 1 297 ? -4.283 17.874 10.035 1.00 80.62 297 ASP A N 1
ATOM 2217 C CA . ASP A 1 297 ? -5.186 16.934 9.386 1.00 80.62 297 ASP A CA 1
ATOM 2218 C C . ASP A 1 297 ? -6.102 16.245 10.396 1.00 80.62 297 ASP A C 1
ATOM 2220 O O . ASP A 1 297 ? -7.295 16.056 10.126 1.00 80.62 297 ASP A O 1
ATOM 2224 N N . LEU A 1 298 ? -5.581 15.918 11.581 1.00 79.62 298 LEU A N 1
ATOM 2225 C CA . LEU A 1 298 ? -6.346 15.281 12.640 1.00 79.62 298 LEU A CA 1
ATOM 2226 C C . LEU A 1 298 ? -7.536 16.142 13.053 1.00 79.62 298 LEU A C 1
ATOM 2228 O O . LEU A 1 298 ? -8.630 15.604 13.207 1.00 79.62 298 LEU A O 1
ATOM 2232 N N . ASP A 1 299 ? -7.376 17.463 13.155 1.00 75.25 299 ASP A N 1
ATOM 2233 C CA . ASP A 1 299 ? -8.469 18.383 13.494 1.00 75.25 299 ASP A CA 1
ATOM 2234 C C . ASP A 1 299 ? -9.563 18.438 12.425 1.00 75.25 299 ASP A C 1
ATOM 2236 O O . ASP A 1 299 ? -10.751 18.513 12.753 1.00 75.25 299 ASP A O 1
ATOM 2240 N N . ARG A 1 300 ? -9.195 18.301 11.147 1.00 78.38 300 ARG A N 1
ATOM 2241 C CA . ARG A 1 300 ? -10.146 18.294 10.024 1.00 78.38 300 ARG A CA 1
ATOM 2242 C C . ARG A 1 300 ? -10.924 16.985 9.902 1.00 78.38 300 ARG A C 1
ATOM 2244 O O . ARG A 1 300 ? -12.044 16.985 9.385 1.00 78.38 300 ARG A O 1
ATOM 2251 N N . ARG A 1 301 ? -10.352 15.862 10.346 1.00 82.44 301 ARG A N 1
ATOM 2252 C CA . ARG A 1 301 ? -10.991 14.541 10.243 1.00 82.44 301 ARG A CA 1
ATOM 2253 C C . ARG A 1 301 ? -12.219 14.448 11.149 1.00 82.44 301 ARG A C 1
ATOM 2255 O O . ARG A 1 301 ? -12.190 14.852 12.309 1.00 82.44 301 ARG A O 1
ATOM 2262 N N . SER A 1 302 ? -13.297 13.857 10.632 1.00 83.56 302 SER A N 1
ATOM 2263 C CA . SER A 1 302 ? -14.533 13.588 11.386 1.00 83.56 302 SER A CA 1
ATOM 2264 C C . SER A 1 302 ? -14.490 12.281 12.184 1.00 83.56 302 SER A C 1
ATOM 2266 O O . SER A 1 302 ? -15.380 12.014 12.991 1.00 83.56 302 SER A O 1
ATOM 2268 N N . PHE A 1 303 ? -13.466 11.456 11.964 1.00 87.75 303 PHE A N 1
ATOM 2269 C CA . PHE A 1 303 ? -13.259 10.205 12.678 1.00 87.75 303 PHE A CA 1
ATOM 2270 C C . PHE A 1 303 ? -11.768 9.887 12.831 1.00 87.75 303 PHE A C 1
ATOM 2272 O O . PHE A 1 303 ? -10.945 10.377 12.060 1.00 87.75 303 PHE A O 1
ATOM 2279 N N . LEU A 1 304 ? -11.449 9.043 13.809 1.00 89.12 304 LEU A N 1
ATOM 2280 C CA . LEU A 1 304 ? -10.144 8.425 14.020 1.00 89.12 304 LEU A CA 1
ATOM 2281 C C . LEU A 1 304 ? -10.318 6.907 13.962 1.00 89.12 304 LEU A C 1
ATOM 2283 O O . LEU A 1 304 ? -11.293 6.395 14.508 1.00 89.12 304 LEU A O 1
ATOM 2287 N N . ASP A 1 305 ? -9.397 6.200 13.316 1.00 91.25 305 ASP A N 1
ATOM 2288 C CA . ASP A 1 305 ? -9.339 4.738 13.354 1.00 91.25 305 ASP A CA 1
ATOM 2289 C C . ASP A 1 305 ? -8.192 4.333 14.288 1.00 91.25 305 ASP A C 1
ATOM 2291 O O . ASP A 1 305 ? -7.069 4.806 14.130 1.00 91.25 305 ASP A O 1
ATOM 2295 N N . LEU A 1 306 ? -8.504 3.514 15.289 1.00 91.88 306 LEU A N 1
ATOM 2296 C CA . LEU A 1 306 ? -7.594 3.078 16.347 1.00 91.88 306 LEU A CA 1
ATOM 2297 C C . LEU A 1 306 ? -7.447 1.557 16.292 1.00 91.88 306 LEU A C 1
ATOM 2299 O O . LEU A 1 306 ? -8.442 0.848 16.101 1.00 91.88 306 LEU A O 1
ATOM 2303 N N . SER A 1 307 ? -6.229 1.071 16.504 1.00 92.50 307 SER A N 1
ATOM 2304 C CA . SER A 1 307 ? -5.954 -0.350 16.711 1.00 92.50 307 SER A CA 1
ATOM 2305 C C . SER A 1 307 ? -6.021 -0.646 18.203 1.00 92.50 307 SER A C 1
ATOM 2307 O O . SER A 1 307 ? -5.490 0.102 19.025 1.00 92.50 307 SER A O 1
ATOM 2309 N N . VAL A 1 308 ? -6.745 -1.703 18.564 1.00 91.88 308 VAL A N 1
ATOM 2310 C CA . VAL A 1 308 ? -6.988 -2.066 19.961 1.00 91.88 308 VAL A CA 1
ATOM 2311 C C . VAL A 1 308 ? -6.725 -3.549 20.137 1.00 91.88 308 VAL A C 1
ATOM 2313 O O . VAL A 1 308 ? -7.323 -4.365 19.438 1.00 91.88 308 VAL A O 1
ATOM 2316 N N . ILE A 1 309 ? -5.865 -3.874 21.095 1.00 90.88 309 ILE A N 1
ATOM 2317 C CA . ILE A 1 309 ? -5.558 -5.243 21.504 1.00 90.88 309 ILE A CA 1
ATOM 2318 C C . ILE A 1 309 ? -6.232 -5.485 22.847 1.00 90.88 309 ILE A C 1
ATOM 2320 O O . ILE A 1 309 ? -6.152 -4.653 23.757 1.00 90.88 309 ILE A O 1
ATOM 2324 N N . VAL A 1 310 ? -6.924 -6.611 22.954 1.00 89.50 310 VAL A N 1
ATOM 2325 C CA . VAL A 1 310 ? -7.583 -7.051 24.179 1.00 89.50 310 VAL A CA 1
ATOM 2326 C C . VAL A 1 310 ? -6.939 -8.318 24.702 1.00 89.50 310 VAL A C 1
ATOM 2328 O O . VAL A 1 310 ? -6.536 -9.168 23.919 1.00 89.50 310 VAL A O 1
ATOM 2331 N N . GLU A 1 311 ? -6.881 -8.440 26.018 1.00 86.88 311 GLU A N 1
ATOM 2332 C CA . GLU A 1 311 ? -6.445 -9.645 26.710 1.00 86.88 311 GLU A CA 1
ATOM 2333 C C . GLU A 1 311 ? -7.674 -10.324 27.322 1.00 86.88 311 GLU A C 1
ATOM 2335 O O . GLU A 1 311 ? -8.535 -9.678 27.939 1.00 86.88 311 GLU A O 1
ATOM 2340 N N . ASP A 1 312 ? -7.789 -11.629 27.100 1.00 82.25 312 ASP A N 1
ATOM 2341 C CA . ASP A 1 312 ? -8.789 -12.451 27.763 1.00 82.25 312 ASP A CA 1
ATOM 2342 C C . ASP A 1 312 ? -8.303 -12.833 29.168 1.00 82.25 312 ASP A C 1
ATOM 2344 O O . ASP A 1 312 ? -7.258 -13.455 29.335 1.00 82.25 312 ASP A O 1
ATOM 2348 N N . ILE A 1 313 ? -9.080 -12.478 30.191 1.00 75.38 313 ILE A N 1
ATOM 2349 C CA . ILE A 1 313 ? -8.713 -12.634 31.605 1.00 75.38 313 ILE A CA 1
ATOM 2350 C C . ILE A 1 313 ? -8.639 -14.119 32.002 1.00 75.38 313 ILE A C 1
ATOM 2352 O O . ILE A 1 313 ? -7.890 -14.482 32.911 1.00 75.38 313 ILE A O 1
ATOM 2356 N N . GLU A 1 314 ? -9.406 -14.993 31.340 1.00 74.50 314 GLU A N 1
ATOM 2357 C CA . GLU A 1 314 ? -9.421 -16.423 31.669 1.00 74.50 314 GLU A CA 1
ATOM 2358 C C . GLU A 1 314 ? -8.239 -17.184 31.056 1.00 74.50 314 GLU A C 1
ATOM 2360 O O . GLU A 1 314 ? -7.698 -18.101 31.684 1.00 74.50 314 GLU A O 1
ATOM 2365 N N . THR A 1 315 ? -7.843 -16.824 29.834 1.00 78.56 315 THR A N 1
ATOM 2366 C CA . THR A 1 315 ? -6.824 -17.548 29.057 1.00 78.56 315 THR A CA 1
ATOM 2367 C C . THR A 1 315 ? -5.464 -16.849 29.038 1.00 78.56 315 THR A C 1
ATOM 2369 O O . THR A 1 315 ? -4.448 -17.517 28.838 1.00 78.56 315 THR A O 1
ATOM 2372 N N . GLY A 1 316 ? -5.427 -15.535 29.279 1.00 78.31 316 GLY A N 1
ATOM 2373 C CA . GLY A 1 316 ? -4.251 -14.683 29.086 1.00 78.31 316 GLY A CA 1
ATOM 2374 C C . GLY A 1 316 ? -3.851 -14.531 27.615 1.00 78.31 316 GLY A C 1
ATOM 2375 O O . GLY A 1 316 ? -2.726 -14.130 27.327 1.00 78.31 316 GLY A O 1
ATOM 2376 N N . GLU A 1 317 ? -4.717 -14.919 26.671 1.00 83.44 317 GLU A N 1
ATOM 2377 C CA . GLU A 1 317 ? -4.456 -14.760 25.240 1.00 83.44 317 GLU A CA 1
ATOM 2378 C C . GLU A 1 317 ? -4.825 -13.344 24.779 1.00 83.44 317 GLU A C 1
ATOM 2380 O O . GLU A 1 317 ? -5.871 -12.797 25.142 1.00 83.44 317 GLU A O 1
ATOM 2385 N N . GLU A 1 318 ? -3.964 -12.757 23.948 1.00 86.25 318 GLU A N 1
ATOM 2386 C CA . GLU A 1 318 ? -4.204 -11.455 23.333 1.00 86.25 318 GLU A CA 1
ATOM 2387 C C . GLU A 1 318 ? -4.877 -11.610 21.965 1.00 86.25 318 GLU A C 1
ATOM 2389 O O . GLU A 1 318 ? -4.421 -12.363 21.101 1.00 86.25 318 GLU A O 1
ATOM 2394 N N . PHE A 1 319 ? -5.941 -10.841 21.748 1.00 86.81 319 PHE A N 1
ATOM 2395 C CA . PHE A 1 319 ? -6.667 -10.767 20.487 1.00 86.81 319 PHE A CA 1
ATOM 2396 C C . PHE A 1 319 ? -6.653 -9.336 19.960 1.00 86.81 319 PHE A C 1
ATOM 2398 O O . PHE A 1 319 ? -6.956 -8.379 20.678 1.00 86.81 319 PHE A O 1
ATOM 2405 N N . GLU A 1 320 ? -6.356 -9.178 18.674 1.00 87.19 320 GLU A N 1
ATOM 2406 C CA . GLU A 1 320 ? -6.558 -7.903 17.998 1.00 87.19 320 GLU A CA 1
ATOM 2407 C C . GLU A 1 320 ? -8.055 -7.714 17.716 1.00 87.19 320 GLU A C 1
ATOM 2409 O O . GLU A 1 320 ? -8.763 -8.641 17.328 1.00 87.19 320 GLU A O 1
ATOM 2414 N N . LEU A 1 321 ? -8.583 -6.516 17.947 1.00 88.38 321 LEU A N 1
ATOM 2415 C CA . LEU A 1 321 ? -9.950 -6.191 17.552 1.00 88.38 321 LEU A CA 1
ATOM 2416 C C . LEU A 1 321 ? -9.985 -5.651 16.116 1.00 88.38 321 LEU A C 1
ATOM 2418 O O . LEU A 1 321 ? -9.021 -5.031 15.664 1.00 88.38 321 LEU A O 1
ATOM 2422 N N . PRO A 1 322 ? -11.128 -5.766 15.410 1.00 90.06 322 PRO A N 1
ATOM 2423 C CA . PRO A 1 322 ? -11.337 -5.008 14.186 1.00 90.06 322 PRO A CA 1
ATOM 2424 C C . PRO A 1 322 ? -11.100 -3.510 14.433 1.00 90.06 322 PRO A C 1
ATOM 2426 O O . PRO A 1 322 ? -11.464 -3.019 15.512 1.00 90.06 322 PRO A O 1
ATOM 2429 N N . PRO A 1 323 ? -10.604 -2.755 13.433 1.00 91.25 323 PRO A N 1
ATOM 2430 C CA . PRO A 1 323 ? -10.301 -1.338 13.588 1.00 91.25 323 PRO A CA 1
ATOM 2431 C C . PRO A 1 323 ? -11.438 -0.564 14.264 1.00 91.25 323 PRO A C 1
ATOM 2433 O O . PRO A 1 323 ? -12.606 -0.607 13.839 1.00 91.25 323 PRO A O 1
ATOM 2436 N N . VAL A 1 324 ? -11.095 0.144 15.340 1.00 92.12 324 VAL A N 1
ATOM 2437 C CA . VAL A 1 324 ? -12.051 0.876 16.165 1.00 92.12 324 VAL A CA 1
ATOM 2438 C C . VAL A 1 324 ? -12.151 2.306 15.661 1.00 92.12 324 VAL A C 1
ATOM 2440 O O . VAL A 1 324 ? -11.271 3.133 15.875 1.00 92.12 324 VAL A O 1
ATOM 2443 N N . ARG A 1 325 ? -13.273 2.623 15.018 1.00 92.50 325 ARG A N 1
ATOM 2444 C CA . ARG A 1 325 ? -13.549 3.960 14.499 1.00 92.50 325 ARG A CA 1
ATOM 2445 C C . ARG A 1 325 ? -14.202 4.840 15.554 1.00 92.50 325 ARG A C 1
ATOM 2447 O O . ARG A 1 325 ? -15.393 4.677 15.833 1.00 92.50 325 ARG A O 1
ATOM 2454 N N . LEU A 1 326 ? -13.476 5.818 16.075 1.00 89.38 326 LEU A N 1
ATOM 2455 C CA . LEU A 1 326 ? -14.012 6.900 16.893 1.00 89.38 326 LEU A CA 1
ATOM 2456 C C . LEU A 1 326 ? -14.554 8.019 15.993 1.00 89.38 326 LEU A C 1
ATOM 2458 O O . LEU A 1 326 ? -13.794 8.685 15.306 1.00 89.38 326 LEU A O 1
ATOM 2462 N N . ILE A 1 327 ? -15.867 8.236 15.987 1.00 87.12 327 ILE A N 1
ATOM 2463 C CA . ILE A 1 327 ? -16.513 9.354 15.281 1.00 87.12 327 ILE A CA 1
ATOM 2464 C C . ILE A 1 327 ? -16.684 10.513 16.261 1.00 87.12 327 ILE A C 1
ATOM 2466 O O . ILE A 1 327 ? -17.358 10.314 17.280 1.00 87.12 327 ILE A O 1
ATOM 2470 N N . LYS A 1 328 ? -16.116 11.673 15.911 1.00 78.69 328 LYS A N 1
ATOM 2471 C CA . LYS A 1 328 ? -16.237 12.942 16.645 1.00 78.69 328 LYS A CA 1
ATOM 2472 C C . LYS A 1 328 ? -17.681 13.465 16.656 1.00 78.69 328 LYS A C 1
ATOM 2474 O O . LYS A 1 328 ? -18.422 13.216 15.675 1.00 78.69 328 LYS A O 1
#